Protein AF-A0A5C7LN90-F1 (afdb_monomer_lite)

pLDDT: mean 73.59, std 20.42, range [25.3, 98.12]

Secondary structure (DSSP, 8-state):
--TTSS-HHHHHHHHSS-HHHHT--S--B-SS----EEEEEESTTTT--HHHHHHHHHHHHH-TTEEEEEEES-HHHHHHHHHHHHTT---TTEEEEEE-SSHHHHHHHGGGGTTT-SSEEEEE-S--S-----TTT-TTEEEEEEE--SSTTPPPPPHHHHHHHHHHHHHTT-EEEEEE-TTEEE-EEEETTEEEEPP--SSPPTTEEEEETTS-EE-STT-TT-TTTTTS---TTSEEEEEE--HHHH-SEETTEE-BB------

Foldseek 3Di:
DPPPPDDVVLVVQQVPFQCLLQVCPPDLDEPDDDSARETEREDPPVPDDLVNLLVVLVCLVVRLSHAYEDEYLAQLVVQVSNCVNNPPPDRPRYAYEYEDQEQVSLVPHLVVRVVNDQAHAYEHPPHQAAYDNPCVVRVNHQEYEYEQHQDLPTDWDQLVNLVNVVVNCVVNVHAYAFSFGHQKAFCFDDDPVDTHFDQDPQDDDPFKWKAANGNDIDDHCPPPVRCCDPPSDDPPRRIGMMGGRHRVVRDQDRPNDGRSHDDDDDD

Radius of gyration: 20.01 Å; chains: 1; bounding box: 51×44×58 Å

Sequence (267 aa):
MFAATMPPDILHALTRWNPSLCASRRSVRSPRDSTGMVFLVEDIMRESTATAWRAVVDVADNTLNATFLLGSSDPSVSKSLFDEYSGDKKLTNVLHGATVTDQHSADELLPLLEDAGDVTFAVASPLEGLIDLHLDTHPTVKWVIVAGGPDIDSVPVHPLWVRALRNQCVLNDVSFFFEGWGAWKENVLEDDGGETLLSVPRNPEHGLTALNVDGRTALNMENPSDPFGKNGSSVQGGWTMMRHVGVIASGRVLDRRTWDEAPFWDT

Structure (mmCIF, N/CA/C/O backbone):
data_AF-A0A5C7LN90-F1
#
_entry.id   AF-A0A5C7LN90-F1
#
loop_
_atom_site.group_PDB
_atom_site.id
_atom_site.type_symbol
_atom_site.label_atom_id
_atom_site.label_alt_id
_atom_site.label_comp_id
_atom_site.label_asym_id
_atom_site.label_entity_id
_atom_site.label_seq_id
_atom_site.pdbx_PDB_ins_code
_atom_site.Cartn_x
_atom_site.Cartn_y
_atom_site.Cartn_z
_atom_site.occupancy
_atom_site.B_iso_or_equiv
_atom_site.auth_seq_id
_atom_site.auth_comp_id
_atom_site.auth_asym_id
_atom_site.auth_atom_id
_atom_site.pdbx_PDB_model_num
ATOM 1 N N . MET A 1 1 ? -10.778 25.795 8.332 1.00 25.91 1 MET A N 1
ATOM 2 C CA . MET A 1 1 ? -10.794 26.529 9.617 1.00 25.91 1 MET A CA 1
ATOM 3 C C . MET A 1 1 ? -10.203 25.719 10.783 1.00 25.91 1 MET A C 1
ATOM 5 O O . MET A 1 1 ? -10.141 26.252 11.875 1.00 25.91 1 MET A O 1
ATOM 9 N N . PHE A 1 2 ? -9.712 24.485 10.567 1.00 28.81 2 PHE A N 1
ATOM 10 C CA . PHE A 1 2 ? -9.232 23.573 11.625 1.00 28.81 2 PHE A CA 1
ATOM 11 C C . PHE A 1 2 ? -7.732 23.680 11.976 1.00 28.81 2 PHE A C 1
ATOM 13 O O . PHE A 1 2 ? -7.289 23.085 12.947 1.00 28.81 2 PHE A O 1
ATOM 20 N N . ALA A 1 3 ? -6.944 24.458 11.227 1.00 26.98 3 ALA A N 1
ATOM 21 C CA . ALA A 1 3 ? -5.490 24.552 11.416 1.00 26.98 3 ALA A CA 1
ATOM 22 C C . ALA A 1 3 ? -5.045 25.451 12.593 1.00 26.98 3 ALA A C 1
ATOM 24 O O . ALA A 1 3 ? -3.853 25.586 12.836 1.00 26.98 3 ALA A O 1
ATOM 25 N N . ALA A 1 4 ? -5.971 26.110 13.301 1.00 25.30 4 ALA A N 1
ATOM 26 C CA . ALA A 1 4 ? -5.636 27.195 14.231 1.00 25.30 4 ALA A CA 1
ATOM 27 C C . ALA A 1 4 ? -5.381 26.758 15.690 1.00 25.30 4 ALA A C 1
ATOM 29 O O . ALA A 1 4 ? -5.011 27.599 16.504 1.00 25.30 4 ALA A O 1
ATOM 30 N N . THR A 1 5 ? -5.568 25.480 16.034 1.00 31.36 5 THR A N 1
ATOM 31 C CA . THR A 1 5 ? -5.430 24.979 17.420 1.00 31.36 5 THR A CA 1
ATOM 32 C C . THR A 1 5 ? -4.531 23.752 17.566 1.00 31.36 5 THR A C 1
ATOM 34 O O . THR A 1 5 ? -4.404 23.234 18.672 1.00 31.36 5 THR A O 1
ATOM 37 N N . MET A 1 6 ? -3.889 23.282 16.493 1.00 36.00 6 MET A N 1
ATOM 38 C CA . MET A 1 6 ? -2.963 22.149 16.579 1.00 36.00 6 MET A CA 1
ATOM 39 C C . MET A 1 6 ? -1.558 22.626 16.973 1.00 36.00 6 MET A C 1
ATOM 41 O O . MET A 1 6 ? -1.078 23.611 16.402 1.00 36.00 6 MET A O 1
ATOM 45 N N . PRO A 1 7 ? -0.885 21.950 17.922 1.00 38.72 7 PRO A N 1
ATOM 46 C CA . PRO A 1 7 ? 0.505 22.234 18.261 1.00 38.72 7 PRO A CA 1
ATOM 47 C C . PRO A 1 7 ? 1.408 22.201 17.011 1.00 38.72 7 PRO A C 1
ATOM 49 O O . PRO A 1 7 ? 1.187 21.363 16.131 1.00 38.72 7 PRO A O 1
ATOM 52 N N . PRO A 1 8 ? 2.396 23.108 16.874 1.00 39.56 8 PRO A N 1
ATOM 53 C CA . PRO A 1 8 ? 3.194 23.245 15.654 1.00 39.56 8 PRO A CA 1
ATOM 54 C C . PRO A 1 8 ? 3.926 21.972 15.229 1.00 39.56 8 PRO A C 1
ATOM 56 O O . PRO A 1 8 ? 4.104 21.771 14.041 1.00 39.56 8 PRO A O 1
ATOM 59 N N . ASP A 1 9 ? 4.317 21.122 16.173 1.00 39.81 9 ASP A N 1
ATOM 60 C CA . ASP A 1 9 ? 4.930 19.802 15.996 1.00 39.81 9 ASP A CA 1
ATOM 61 C C . ASP A 1 9 ? 3.961 18.773 15.399 1.00 39.81 9 ASP A C 1
ATOM 63 O O . ASP A 1 9 ? 4.333 18.035 14.488 1.00 39.81 9 ASP A O 1
ATOM 67 N N . ILE A 1 10 ? 2.697 18.794 15.830 1.00 41.16 10 ILE A N 1
ATOM 68 C CA . ILE A 1 10 ? 1.623 17.993 15.234 1.00 41.16 10 ILE A CA 1
ATOM 69 C C . ILE A 1 10 ? 1.288 18.537 13.852 1.00 41.16 10 ILE A C 1
ATOM 71 O O . ILE A 1 10 ? 1.246 17.769 12.905 1.00 41.16 10 ILE A O 1
ATOM 75 N N . LEU A 1 11 ? 1.164 19.854 13.677 1.00 39.19 11 LEU A N 1
ATOM 76 C CA . LEU A 1 11 ? 0.986 20.444 12.349 1.00 39.19 11 LEU A CA 1
ATOM 77 C C . LEU A 1 11 ? 2.160 20.085 11.419 1.00 39.19 11 LEU A C 1
ATOM 79 O O . LEU A 1 11 ? 1.926 19.766 10.262 1.00 39.19 11 LEU A O 1
ATOM 83 N N . HIS A 1 12 ? 3.399 20.062 11.926 1.00 37.66 12 HIS A N 1
ATOM 84 C CA . HIS A 1 12 ? 4.589 19.674 11.166 1.00 37.66 12 HIS A CA 1
ATOM 85 C C . HIS A 1 12 ? 4.583 18.180 10.784 1.00 37.66 12 HIS A C 1
ATOM 87 O O . HIS A 1 12 ? 4.948 17.834 9.657 1.00 37.66 12 HIS A O 1
ATOM 93 N N . ALA A 1 13 ? 4.135 17.301 11.689 1.00 37.00 13 ALA A N 1
ATOM 94 C CA . ALA A 1 13 ? 3.941 15.870 11.436 1.00 37.00 13 ALA A CA 1
ATOM 95 C C . ALA A 1 13 ? 2.796 15.612 10.437 1.00 37.00 13 ALA A C 1
ATOM 97 O O . ALA A 1 13 ? 2.959 14.840 9.496 1.00 37.00 13 ALA A O 1
ATOM 98 N N . LEU A 1 14 ? 1.688 16.347 10.563 1.00 38.72 14 LEU A N 1
ATOM 99 C CA . LEU A 1 14 ? 0.551 16.338 9.638 1.00 38.72 14 LEU A CA 1
ATOM 100 C C . LEU A 1 14 ? 0.897 16.965 8.275 1.00 38.72 14 LEU A C 1
ATOM 102 O O . LEU A 1 14 ? 0.275 16.634 7.275 1.00 38.72 14 LEU A O 1
ATOM 106 N N . THR A 1 15 ? 1.887 17.861 8.183 1.00 36.75 15 THR A N 1
ATOM 107 C CA . THR A 1 15 ? 2.389 18.385 6.894 1.00 36.75 15 THR A CA 1
ATOM 108 C C . THR A 1 15 ? 3.410 17.474 6.214 1.00 36.75 15 THR A C 1
ATOM 110 O O . THR A 1 15 ? 3.654 17.645 5.023 1.00 36.75 15 THR A O 1
ATOM 113 N N . ARG A 1 16 ? 3.991 16.505 6.940 1.00 38.59 16 ARG A N 1
ATOM 114 C CA . ARG A 1 16 ? 4.737 15.380 6.349 1.00 38.59 16 ARG A CA 1
ATOM 115 C C . ARG A 1 16 ? 3.819 14.243 5.896 1.00 38.59 16 ARG A C 1
ATOM 117 O O . ARG A 1 16 ? 4.316 13.301 5.289 1.00 38.59 16 ARG A O 1
ATOM 124 N N . TRP A 1 17 ? 2.506 14.339 6.143 1.00 43.81 17 TRP A N 1
ATOM 125 C CA . TRP A 1 17 ? 1.529 13.477 5.489 1.00 43.81 17 TRP A CA 1
ATOM 126 C C . TRP A 1 17 ? 1.746 13.538 3.993 1.00 43.81 17 TRP A C 1
ATOM 128 O O . TRP A 1 17 ? 1.710 14.616 3.395 1.00 43.81 17 TRP A O 1
ATOM 138 N N . ASN A 1 18 ? 1.989 12.365 3.427 1.00 40.66 18 ASN A N 1
ATOM 139 C CA . ASN A 1 18 ? 2.295 12.174 2.032 1.00 40.66 18 ASN A CA 1
ATOM 140 C C . ASN A 1 18 ? 1.399 13.077 1.162 1.00 40.66 18 ASN A C 1
ATOM 142 O O . ASN A 1 18 ? 0.177 12.886 1.160 1.00 40.66 18 ASN A O 1
ATOM 146 N N . PRO A 1 19 ? 1.947 14.082 0.453 1.00 36.09 19 PRO A N 1
ATOM 147 C CA . PRO A 1 19 ? 1.156 14.984 -0.371 1.00 36.09 19 PRO A CA 1
ATOM 148 C C . PRO A 1 19 ? 0.300 14.232 -1.393 1.00 36.09 19 PRO A C 1
ATOM 150 O O . PRO A 1 19 ? -0.724 14.746 -1.811 1.00 36.09 19 PRO A O 1
ATOM 153 N N . SER A 1 20 ? 0.639 13.001 -1.767 1.00 36.41 20 SER A N 1
ATOM 154 C CA . SER A 1 20 ? -0.162 12.178 -2.673 1.00 36.41 20 SER A CA 1
ATOM 155 C C . SER A 1 20 ? -1.508 11.748 -2.070 1.00 36.41 20 SER A C 1
ATOM 157 O O . SER A 1 20 ? -2.512 11.726 -2.783 1.00 36.41 20 SER A O 1
ATOM 159 N N . LEU A 1 21 ? -1.554 11.468 -0.760 1.00 36.69 21 LEU A N 1
ATOM 160 C CA . LEU A 1 21 ? -2.766 11.092 -0.010 1.00 36.69 21 LEU A CA 1
ATOM 161 C C . LEU A 1 21 ? -3.415 12.311 0.666 1.00 36.69 21 LEU A C 1
ATOM 163 O O . LEU A 1 21 ? -4.624 12.514 0.560 1.00 36.69 21 LEU A O 1
ATOM 167 N N . CYS A 1 22 ? -2.598 13.201 1.234 1.00 35.88 22 CYS A N 1
ATOM 168 C CA . CYS A 1 22 ? -3.001 14.439 1.899 1.00 35.88 22 CYS A CA 1
ATOM 169 C C . CYS A 1 22 ? -3.469 15.533 0.913 1.00 35.88 22 CYS A C 1
ATOM 171 O O . CYS A 1 22 ? -4.407 16.284 1.189 1.00 35.88 22 CYS A O 1
ATOM 173 N N . ALA A 1 23 ? -2.865 15.604 -0.283 1.00 31.23 23 ALA A N 1
ATOM 174 C CA . ALA A 1 23 ? -3.329 16.445 -1.393 1.00 31.23 23 ALA A CA 1
ATOM 175 C C . ALA A 1 23 ? -4.276 15.709 -2.352 1.00 31.23 23 ALA A C 1
ATOM 177 O O . ALA A 1 23 ? -4.713 16.298 -3.350 1.00 31.23 23 ALA A O 1
ATOM 178 N N . SER A 1 24 ? -4.716 14.489 -2.016 1.00 33.41 24 SER A N 1
ATOM 179 C CA . SER A 1 24 ? -5.918 13.897 -2.605 1.00 33.41 24 SER A CA 1
ATOM 180 C C . SER A 1 24 ? -7.170 14.592 -2.018 1.00 33.41 24 SER A C 1
ATOM 182 O O . SER A 1 24 ? -8.071 14.039 -1.406 1.00 33.41 24 SER A O 1
ATOM 184 N N . ARG A 1 25 ? -7.316 15.883 -2.341 1.00 31.98 25 ARG A N 1
ATOM 185 C CA . ARG A 1 25 ? -8.645 16.493 -2.533 1.00 31.98 25 ARG A CA 1
ATOM 186 C C . ARG A 1 25 ? -9.359 15.917 -3.768 1.00 31.98 25 ARG A C 1
ATOM 188 O O . ARG A 1 25 ? -10.390 16.439 -4.183 1.00 31.98 25 ARG A O 1
ATOM 195 N N . ARG A 1 26 ? -8.788 14.895 -4.411 1.00 36.50 26 ARG A N 1
ATOM 196 C CA . ARG A 1 26 ? -9.246 14.298 -5.661 1.00 36.50 26 ARG A CA 1
ATOM 197 C C . ARG A 1 26 ? -9.479 12.808 -5.443 1.00 36.50 26 ARG A C 1
ATOM 199 O O . ARG A 1 26 ? -8.615 11.997 -5.729 1.00 36.50 26 ARG A O 1
ATOM 206 N N . SER A 1 27 ? -10.667 12.532 -4.908 1.00 35.69 27 SER A N 1
ATOM 207 C CA . SER A 1 27 ? -11.449 11.300 -5.052 1.00 35.69 27 SER A CA 1
ATOM 208 C C . SER A 1 27 ? -10.650 9.993 -5.121 1.00 35.69 27 SER A C 1
ATOM 210 O O . SER A 1 27 ? -10.404 9.481 -6.214 1.00 35.69 27 SER A O 1
ATOM 212 N N . VAL A 1 28 ? -10.362 9.398 -3.966 1.00 41.34 28 VAL A N 1
ATOM 213 C CA . VAL A 1 28 ? -10.344 7.933 -3.887 1.00 41.34 28 VAL A CA 1
ATOM 214 C C . VAL A 1 28 ? -11.772 7.471 -4.194 1.00 41.34 28 VAL A C 1
ATOM 216 O O . VAL A 1 28 ? -12.731 8.008 -3.629 1.00 41.34 28 VAL A O 1
ATOM 219 N N . ARG A 1 29 ? -11.950 6.584 -5.176 1.00 40.31 29 ARG A N 1
ATOM 220 C CA . ARG A 1 29 ? -13.288 6.161 -5.604 1.00 40.31 29 ARG A CA 1
ATOM 221 C C . ARG A 1 29 ? -13.729 4.986 -4.743 1.00 40.31 29 ARG A C 1
ATOM 223 O O . ARG A 1 29 ? -13.337 3.853 -4.990 1.00 40.31 29 ARG A O 1
ATOM 230 N N . SER A 1 30 ? -14.584 5.268 -3.765 1.00 42.84 30 SER A N 1
ATOM 231 C CA . SER A 1 30 ? -15.430 4.241 -3.154 1.00 42.84 30 SER A CA 1
ATOM 232 C C . SER A 1 30 ? -16.461 3.739 -4.184 1.00 42.84 30 SER A C 1
ATOM 234 O O . SER A 1 30 ? -16.902 4.525 -5.032 1.00 42.84 30 SER A O 1
ATOM 236 N N . PRO A 1 31 ? -16.915 2.472 -4.111 1.00 36.41 31 PRO A N 1
ATOM 237 C CA . PRO A 1 31 ? -18.031 1.953 -4.908 1.00 36.41 31 PRO A CA 1
ATOM 238 C C . PRO A 1 31 ? -19.334 2.771 -4.806 1.00 36.41 31 PRO A C 1
ATOM 240 O O . PRO A 1 31 ? -20.225 2.608 -5.643 1.00 36.41 31 PRO A O 1
ATOM 243 N N . ARG A 1 32 ? -19.472 3.650 -3.801 1.00 38.72 32 ARG A N 1
ATOM 244 C CA . ARG A 1 32 ? -20.560 4.632 -3.686 1.00 38.72 32 ARG A CA 1
ATOM 245 C C . ARG A 1 32 ? -20.009 5.967 -3.182 1.00 38.72 32 ARG A C 1
ATOM 247 O O . ARG A 1 32 ? -19.315 6.000 -2.175 1.00 38.72 32 ARG A O 1
ATOM 254 N N . ASP A 1 33 ? -20.330 7.043 -3.895 1.00 43.00 33 ASP A N 1
ATOM 255 C CA . ASP A 1 33 ? -19.926 8.429 -3.634 1.00 43.00 33 ASP A CA 1
ATOM 256 C C . ASP A 1 33 ? -19.899 8.821 -2.141 1.00 43.00 33 ASP A C 1
ATOM 258 O O . ASP A 1 33 ? -20.938 9.082 -1.533 1.00 43.00 33 ASP A O 1
ATOM 262 N N . SER A 1 34 ? -18.703 8.969 -1.568 1.00 38.41 34 SER A N 1
ATOM 263 C CA . SER A 1 34 ? -18.478 9.789 -0.377 1.00 38.41 34 SER A CA 1
ATOM 264 C C . SER A 1 34 ? -17.040 10.316 -0.362 1.00 38.41 34 SER A C 1
ATOM 266 O O . SER A 1 34 ? -16.057 9.584 -0.305 1.00 38.41 34 SER A O 1
ATOM 268 N N . THR A 1 35 ? -16.912 11.638 -0.453 1.00 45.25 35 THR A N 1
ATOM 269 C CA . THR A 1 35 ? -15.665 12.395 -0.287 1.00 45.25 35 THR A CA 1
ATOM 270 C C . THR A 1 35 ? -15.220 12.362 1.179 1.00 45.25 35 THR A C 1
ATOM 272 O O . THR A 1 35 ? -15.423 13.336 1.906 1.00 45.25 35 THR A O 1
ATOM 275 N N . GLY A 1 36 ? -14.666 11.236 1.626 1.00 50.56 36 GLY A N 1
ATOM 276 C CA . GLY A 1 36 ? -13.921 11.130 2.881 1.00 50.56 36 GLY A CA 1
ATOM 277 C C . GLY A 1 36 ? -12.475 11.585 2.686 1.00 50.56 36 GLY A C 1
ATOM 278 O O . GLY A 1 36 ? -11.890 11.384 1.622 1.00 50.56 36 GLY A O 1
ATOM 279 N N . MET A 1 37 ? -11.900 12.245 3.687 1.00 54.12 37 MET A N 1
ATOM 280 C CA . MET A 1 37 ? -10.475 12.588 3.687 1.00 54.12 37 MET A CA 1
ATOM 281 C C . MET A 1 37 ? -9.703 11.415 4.291 1.00 54.12 37 MET A C 1
ATOM 283 O O . MET A 1 37 ? -10.048 10.976 5.384 1.00 54.12 37 MET A O 1
ATOM 287 N N . VAL A 1 38 ? -8.703 10.893 3.580 1.00 58.66 38 VAL A N 1
ATOM 288 C CA . VAL A 1 38 ? -7.878 9.771 4.048 1.00 58.66 38 VAL A CA 1
ATOM 289 C C . VAL A 1 38 ? -6.499 10.282 4.427 1.00 58.66 38 VAL A C 1
ATOM 291 O O . VAL A 1 38 ? -5.875 11.016 3.660 1.00 58.66 38 VAL A O 1
ATOM 294 N N . PHE A 1 39 ? -6.016 9.874 5.594 1.00 60.84 39 PHE A N 1
ATOM 295 C CA . PHE A 1 39 ? -4.716 10.276 6.103 1.00 60.84 39 PHE A CA 1
ATOM 296 C C . PHE A 1 39 ? -3.844 9.078 6.412 1.00 60.84 39 PHE A C 1
ATOM 298 O O . PHE A 1 39 ? -4.167 8.311 7.309 1.00 60.84 39 PHE A O 1
ATOM 305 N N . LEU A 1 40 ? -2.727 8.948 5.703 1.00 62.09 40 LEU A N 1
ATOM 306 C CA . LEU A 1 40 ? -1.733 7.921 5.982 1.00 62.09 40 LEU A CA 1
ATOM 307 C C . LEU A 1 40 ? -0.650 8.457 6.913 1.00 62.09 40 LEU A C 1
ATOM 309 O O . LEU A 1 40 ? 0.013 9.454 6.620 1.00 62.09 40 LEU A O 1
ATOM 313 N N . VAL A 1 41 ? -0.517 7.788 8.053 1.00 64.19 41 VAL A N 1
ATOM 314 C CA . VAL A 1 41 ? 0.489 8.029 9.080 1.00 64.19 41 VAL A CA 1
ATOM 315 C C . VAL A 1 41 ? 1.457 6.856 9.031 1.00 64.19 41 VAL A C 1
ATOM 317 O O . VAL A 1 41 ? 1.173 5.804 9.592 1.00 64.19 41 VAL A O 1
ATOM 320 N N . GLU A 1 42 ? 2.574 7.030 8.333 1.00 63.69 42 GLU A N 1
ATOM 321 C CA . GLU A 1 42 ? 3.649 6.037 8.262 1.00 63.69 42 GLU A CA 1
ATOM 322 C C . GLU A 1 42 ? 4.773 6.383 9.233 1.00 63.69 42 GLU A C 1
ATOM 324 O O . GLU A 1 42 ? 5.196 7.537 9.278 1.00 63.69 42 GLU A O 1
ATOM 329 N N . ASP A 1 43 ? 5.236 5.376 9.981 1.00 57.84 43 ASP A N 1
ATOM 330 C CA . ASP A 1 43 ? 6.550 5.216 10.645 1.00 57.84 43 ASP A CA 1
ATOM 331 C C . ASP A 1 43 ? 7.119 6.367 11.512 1.00 57.84 43 ASP A C 1
ATOM 333 O O . ASP A 1 43 ? 8.154 6.225 12.156 1.00 57.84 43 ASP A O 1
ATOM 337 N N . ILE A 1 44 ? 6.404 7.483 11.659 1.00 49.16 44 ILE A N 1
ATOM 338 C CA . ILE A 1 44 ? 6.726 8.585 12.579 1.00 49.16 44 ILE A CA 1
ATOM 339 C C . ILE A 1 44 ? 6.424 8.175 14.034 1.00 49.16 44 ILE A C 1
ATOM 341 O O . ILE A 1 44 ? 6.887 8.809 14.983 1.00 49.16 44 ILE A O 1
ATOM 345 N N . MET A 1 45 ? 5.660 7.096 14.239 1.00 53.66 45 MET A N 1
ATOM 346 C CA . MET A 1 45 ? 5.079 6.790 15.544 1.00 53.66 45 MET A CA 1
ATOM 347 C C . MET A 1 45 ? 5.991 5.995 16.491 1.00 53.66 45 MET A C 1
ATOM 349 O O . MET A 1 45 ? 5.769 6.044 17.702 1.00 53.66 45 MET A O 1
ATOM 353 N N . ARG A 1 46 ? 7.059 5.350 16.001 1.00 50.41 46 ARG A N 1
ATOM 354 C CA . ARG A 1 46 ? 8.015 4.623 16.862 1.00 50.41 46 ARG A CA 1
ATOM 355 C C . ARG A 1 46 ? 8.824 5.558 17.769 1.00 50.41 46 ARG A C 1
ATOM 357 O O . ARG A 1 46 ? 9.128 5.206 18.904 1.00 50.41 46 ARG A O 1
ATOM 364 N N . GLU A 1 47 ? 9.132 6.760 17.286 1.00 52.31 47 GLU A N 1
ATOM 365 C CA . GLU A 1 47 ? 9.845 7.806 18.039 1.00 52.31 47 GLU A CA 1
ATOM 366 C C . GLU A 1 47 ? 8.895 8.861 18.631 1.00 52.31 47 GLU A C 1
ATOM 368 O O . GLU A 1 47 ? 9.324 9.870 19.197 1.00 52.31 47 GLU A O 1
ATOM 373 N N . SER A 1 48 ? 7.586 8.654 18.483 1.00 63.00 48 SER A N 1
ATOM 374 C CA . SER A 1 48 ? 6.595 9.660 18.837 1.00 63.00 48 SER A CA 1
ATOM 375 C C . SER A 1 48 ? 6.337 9.725 20.341 1.00 63.00 48 SER A C 1
ATOM 377 O O . SER A 1 48 ? 6.377 8.740 21.078 1.00 63.00 48 SER A O 1
ATOM 379 N N . THR A 1 49 ? 6.076 10.938 20.818 1.00 68.38 49 THR A N 1
ATOM 380 C CA . THR A 1 49 ? 5.795 11.185 22.231 1.00 68.38 49 THR A CA 1
ATOM 381 C C . THR A 1 49 ? 4.347 10.834 22.571 1.00 68.38 49 THR A C 1
ATOM 383 O O . THR A 1 49 ? 3.464 10.845 21.713 1.00 68.38 49 THR A O 1
ATOM 386 N N . ALA A 1 50 ? 4.061 10.643 23.860 1.00 74.62 50 ALA A N 1
ATOM 387 C CA . ALA A 1 50 ? 2.693 10.507 24.366 1.00 74.62 50 ALA A CA 1
ATOM 388 C C . ALA A 1 50 ? 1.759 11.665 23.940 1.00 74.62 50 ALA A C 1
ATOM 390 O O . ALA A 1 50 ? 0.540 11.516 23.918 1.00 74.62 50 ALA A O 1
ATOM 391 N N . THR A 1 51 ? 2.311 12.841 23.626 1.00 70.75 51 THR A N 1
ATOM 392 C CA . THR A 1 51 ? 1.556 13.990 23.106 1.00 70.75 51 THR A CA 1
ATOM 393 C C . THR A 1 51 ? 1.068 13.749 21.678 1.00 70.75 51 THR A C 1
ATOM 395 O O . THR A 1 51 ? -0.069 14.089 21.362 1.00 70.75 51 THR A O 1
ATOM 398 N N . ALA A 1 52 ? 1.896 13.134 20.829 1.00 71.44 52 ALA A N 1
ATOM 399 C CA . ALA A 1 52 ? 1.549 12.851 19.440 1.00 71.44 52 ALA A CA 1
ATOM 400 C C . ALA A 1 52 ? 0.412 11.825 19.347 1.00 71.44 52 ALA A C 1
ATOM 402 O O . ALA A 1 52 ? -0.568 12.063 18.645 1.00 71.44 52 ALA A O 1
ATOM 403 N N . TRP A 1 53 ? 0.488 10.737 20.119 1.00 77.12 53 TRP A N 1
ATOM 404 C CA . TRP A 1 53 ? -0.575 9.731 20.158 1.00 77.12 53 TRP A CA 1
ATOM 405 C C . TRP A 1 53 ? -1.911 10.290 20.645 1.00 77.12 53 TRP A C 1
ATOM 407 O O . TRP A 1 53 ? -2.936 10.063 20.004 1.00 77.12 53 TRP A O 1
ATOM 417 N N . ARG A 1 54 ? -1.909 11.087 21.724 1.00 79.12 54 ARG A N 1
ATOM 418 C CA . ARG A 1 54 ? -3.131 11.762 22.193 1.00 79.12 54 ARG A CA 1
ATOM 419 C C . ARG A 1 54 ? -3.727 12.664 21.123 1.00 79.12 54 ARG A C 1
ATOM 421 O O . ARG A 1 54 ? -4.933 12.654 20.933 1.00 79.12 54 ARG A O 1
ATOM 428 N N . ALA A 1 55 ? -2.893 13.398 20.392 1.00 75.69 55 ALA A N 1
ATOM 429 C CA . ALA A 1 55 ? -3.378 14.256 19.324 1.00 75.69 55 ALA A CA 1
ATOM 430 C C . ALA A 1 55 ? -3.968 13.473 18.146 1.00 75.69 55 ALA A C 1
ATOM 432 O O . ALA A 1 55 ? -4.995 13.885 17.620 1.00 75.69 55 ALA A O 1
ATOM 433 N N . VAL A 1 56 ? -3.364 12.349 17.744 1.00 76.75 56 VAL A N 1
ATOM 434 C CA . VAL A 1 56 ? -3.936 11.470 16.708 1.00 76.75 56 VAL A CA 1
ATOM 435 C C . VAL A 1 56 ? -5.312 10.968 17.141 1.00 76.75 56 VAL A C 1
ATOM 437 O O . VAL A 1 56 ? -6.270 11.105 16.384 1.00 76.75 56 VAL A O 1
ATOM 440 N N . VAL A 1 57 ? -5.426 10.463 18.373 1.00 83.69 57 VAL A N 1
ATOM 441 C CA . VAL A 1 57 ? -6.697 10.000 18.948 1.00 83.69 57 VAL A CA 1
ATOM 442 C C . VAL A 1 57 ? -7.723 11.133 19.003 1.00 83.69 57 VAL A C 1
ATOM 444 O O . VAL A 1 57 ? -8.846 10.955 18.541 1.00 83.69 57 VAL A O 1
ATOM 447 N N . ASP A 1 58 ? -7.351 12.307 19.515 1.00 80.50 58 ASP A N 1
ATOM 448 C CA . ASP A 1 58 ? -8.254 13.455 19.627 1.00 80.50 58 ASP A CA 1
ATOM 449 C C . ASP A 1 58 ? -8.722 13.944 18.252 1.00 80.50 58 ASP A C 1
ATOM 451 O O . ASP A 1 58 ? -9.894 14.276 18.073 1.00 80.50 58 ASP A O 1
ATOM 455 N N . VAL A 1 59 ? -7.838 13.981 17.253 1.00 77.94 59 VAL A N 1
ATOM 456 C CA . VAL A 1 59 ? -8.208 14.379 15.890 1.00 77.94 59 VAL A CA 1
ATOM 457 C C . VAL A 1 59 ? -9.125 13.338 15.249 1.00 77.94 59 VAL A C 1
ATOM 459 O O . VAL A 1 59 ? -10.118 13.729 14.633 1.00 77.94 59 VAL A O 1
ATOM 462 N N . ALA A 1 60 ? -8.841 12.045 15.418 1.00 80.56 60 ALA A N 1
ATOM 463 C CA . ALA A 1 60 ? -9.682 10.969 14.900 1.00 80.56 60 ALA A CA 1
ATOM 464 C C . ALA A 1 60 ? -11.091 10.995 15.512 1.00 80.56 60 ALA A C 1
ATOM 466 O O . ALA A 1 60 ? -12.076 10.960 14.773 1.00 80.56 60 ALA A O 1
ATOM 467 N N . ASP A 1 61 ? -11.184 11.175 16.830 1.00 84.56 61 ASP A N 1
ATOM 468 C CA . ASP A 1 61 ?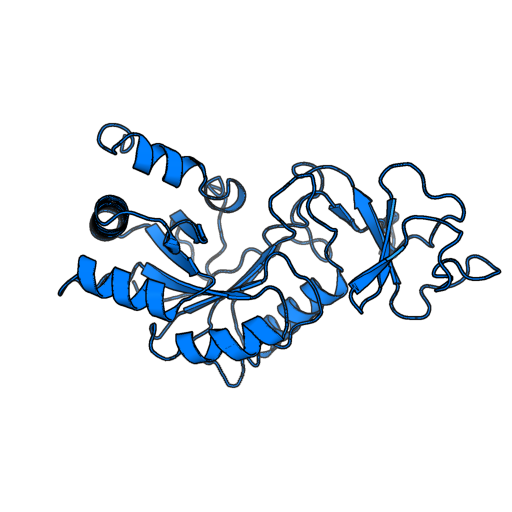 -12.436 11.279 17.593 1.00 84.56 61 ASP A CA 1
ATOM 469 C C . ASP A 1 61 ? -13.290 12.486 17.155 1.00 84.56 61 ASP A C 1
ATOM 471 O O . ASP A 1 61 ? -14.512 12.411 17.052 1.00 84.56 61 ASP A O 1
ATOM 475 N N . ASN A 1 62 ? -12.647 13.607 16.808 1.00 78.56 62 ASN A N 1
ATOM 476 C CA . ASN A 1 62 ? -13.341 14.828 16.386 1.00 78.56 62 ASN A CA 1
ATOM 477 C C . ASN A 1 62 ? -13.580 14.935 14.866 1.00 78.56 62 ASN A C 1
ATOM 479 O O . ASN A 1 62 ? -14.205 15.901 14.418 1.00 78.56 62 ASN A O 1
ATOM 483 N N . THR A 1 63 ? -13.108 13.973 14.063 1.00 75.44 63 THR A N 1
ATOM 484 C CA . THR A 1 63 ? -13.162 14.031 12.588 1.00 75.44 63 THR A CA 1
ATOM 485 C C . THR A 1 63 ? -13.750 12.750 11.993 1.00 75.44 63 THR A C 1
ATOM 487 O O . THR A 1 63 ? -13.126 12.072 11.181 1.00 75.44 63 THR A O 1
ATOM 490 N N . LEU A 1 64 ? -14.988 12.424 12.370 1.00 73.88 64 LEU A N 1
ATOM 491 C CA . LEU A 1 64 ? -15.667 11.184 11.956 1.00 73.88 64 LEU A CA 1
ATOM 492 C C . LEU A 1 64 ? -15.904 11.058 10.439 1.00 73.88 64 LEU A C 1
ATOM 494 O O . LEU A 1 64 ? -16.174 9.973 9.942 1.00 73.88 64 LEU A O 1
ATOM 498 N N . ASN A 1 65 ? -15.799 12.154 9.684 1.00 71.25 65 ASN A N 1
ATOM 499 C CA . ASN A 1 65 ? -15.887 12.156 8.220 1.00 71.25 65 ASN A CA 1
ATOM 500 C C . ASN A 1 65 ? -14.532 11.928 7.517 1.00 71.25 65 ASN A C 1
ATOM 502 O O . ASN A 1 65 ? -14.440 12.085 6.296 1.00 71.25 65 ASN A O 1
ATOM 506 N N . ALA A 1 66 ? -13.480 11.629 8.277 1.00 73.75 66 ALA A N 1
ATOM 507 C CA . ALA A 1 66 ? -12.153 11.305 7.777 1.00 73.75 66 ALA A CA 1
ATOM 508 C C . ALA A 1 66 ? -11.717 9.931 8.282 1.00 73.75 66 ALA A C 1
ATOM 510 O O . ALA A 1 66 ? -12.033 9.558 9.409 1.00 73.75 66 ALA A O 1
ATOM 511 N N . THR A 1 67 ? -10.956 9.223 7.455 1.00 79.38 67 THR A N 1
ATOM 512 C CA . THR A 1 67 ? -10.334 7.942 7.785 1.00 79.38 67 THR A CA 1
ATOM 513 C C . THR A 1 67 ? -8.850 8.143 8.034 1.00 79.38 67 THR A C 1
ATOM 515 O O . THR A 1 67 ? -8.155 8.774 7.237 1.00 79.38 67 THR A O 1
ATOM 518 N N . PHE A 1 68 ? -8.349 7.559 9.113 1.00 80.81 68 PHE A N 1
ATOM 519 C CA . PHE A 1 68 ? -6.946 7.587 9.490 1.00 80.81 68 PHE A CA 1
ATOM 520 C C . PHE A 1 68 ? -6.354 6.197 9.288 1.00 80.81 68 PHE A C 1
ATOM 522 O O . PHE A 1 68 ? -6.863 5.217 9.815 1.00 80.81 68 PHE A O 1
ATOM 529 N N . LEU A 1 69 ? -5.289 6.115 8.507 1.00 84.75 69 LEU A N 1
ATOM 530 C CA . LEU A 1 69 ? -4.529 4.909 8.230 1.00 84.75 69 LEU A CA 1
ATOM 531 C C . LEU A 1 69 ? -3.240 4.971 9.049 1.00 84.75 69 LEU A C 1
ATOM 533 O O . LEU A 1 69 ? -2.390 5.825 8.803 1.00 84.75 69 LEU A O 1
ATOM 537 N N . LEU A 1 70 ? -3.095 4.088 10.030 1.00 86.00 70 LEU A N 1
ATOM 538 C CA . LEU A 1 70 ? -1.892 3.971 10.852 1.00 86.00 70 LEU A CA 1
ATOM 539 C C . LEU A 1 70 ? -1.006 2.856 10.291 1.00 86.00 70 LEU A C 1
ATOM 541 O O . LEU A 1 70 ? -1.178 1.691 10.647 1.00 86.00 70 LEU A O 1
ATOM 545 N N . GLY A 1 71 ? -0.103 3.216 9.376 1.00 85.19 71 GLY A N 1
ATOM 546 C CA . GLY A 1 71 ? 0.848 2.299 8.748 1.00 85.19 71 GLY A CA 1
ATOM 547 C C . GLY A 1 71 ? 2.129 2.206 9.572 1.00 85.19 71 GLY A C 1
ATOM 548 O O . GLY A 1 71 ? 2.675 3.225 10.003 1.00 85.19 71 GLY A O 1
ATOM 549 N N . SER A 1 72 ? 2.614 0.995 9.832 1.00 84.00 72 SER A N 1
ATOM 550 C CA . SER A 1 72 ? 3.787 0.811 10.686 1.00 84.00 72 SER A CA 1
ATOM 551 C C . SER A 1 72 ? 4.674 -0.343 10.242 1.00 84.00 72 SER A C 1
ATOM 553 O O . SER A 1 72 ? 4.182 -1.380 9.801 1.00 84.00 72 SER A O 1
ATOM 555 N N . SER A 1 73 ? 5.983 -0.174 10.443 1.00 85.25 73 SER A N 1
ATOM 556 C CA . SER A 1 73 ? 6.960 -1.267 10.425 1.00 85.25 73 SER A CA 1
ATOM 557 C C . SER A 1 73 ? 6.829 -2.215 11.633 1.00 85.25 73 SER A C 1
ATOM 559 O O . SER A 1 73 ? 7.415 -3.290 11.629 1.00 85.25 73 SER A O 1
ATOM 561 N N . ASP A 1 74 ? 6.044 -1.839 12.653 1.00 86.81 74 ASP A N 1
ATOM 562 C CA . ASP A 1 74 ? 5.689 -2.663 13.814 1.00 86.81 74 ASP A CA 1
ATOM 563 C C . ASP A 1 74 ? 4.203 -2.434 14.184 1.00 86.81 74 ASP A C 1
ATOM 565 O O . ASP A 1 74 ? 3.868 -1.626 15.067 1.00 86.81 74 ASP A O 1
ATOM 569 N N . PRO A 1 75 ? 3.267 -3.102 13.482 1.00 89.19 75 PRO A N 1
ATOM 570 C CA . PRO A 1 75 ? 1.835 -2.909 13.686 1.00 89.19 75 PRO A CA 1
ATOM 571 C C . PRO A 1 75 ? 1.383 -3.326 15.092 1.00 89.19 75 PRO A C 1
ATOM 573 O O . PRO A 1 75 ? 0.433 -2.740 15.611 1.00 89.19 75 PRO A O 1
ATOM 576 N N . SER A 1 76 ? 2.085 -4.260 15.746 1.00 88.75 76 SER A N 1
ATOM 577 C CA . SER A 1 76 ? 1.788 -4.674 17.124 1.00 88.75 76 SER A CA 1
ATOM 578 C C . SER A 1 76 ? 2.035 -3.543 18.120 1.00 88.75 76 SER A C 1
ATOM 580 O O . SER A 1 76 ? 1.170 -3.236 18.945 1.00 88.75 76 SER A O 1
ATOM 582 N N . VAL A 1 77 ? 3.187 -2.872 18.026 1.00 86.69 77 VAL A N 1
ATOM 583 C CA . VAL A 1 77 ? 3.498 -1.719 18.883 1.00 86.69 77 VAL A CA 1
ATOM 584 C C . VAL A 1 77 ? 2.568 -0.548 18.579 1.00 86.69 77 VAL A C 1
ATOM 586 O O . VAL A 1 77 ? 2.020 0.052 19.504 1.00 86.69 77 VAL A O 1
ATOM 589 N N . SER A 1 78 ? 2.339 -0.248 17.298 1.00 85.25 78 SER A N 1
ATOM 590 C CA . SER A 1 78 ? 1.425 0.822 16.877 1.00 85.25 78 SER A CA 1
ATOM 591 C C . SER A 1 78 ? 0.006 0.611 17.419 1.00 85.25 78 SER A C 1
ATOM 593 O O . SER A 1 78 ? -0.588 1.536 17.977 1.00 85.25 78 SER A O 1
ATOM 595 N N . LYS A 1 79 ? -0.517 -0.620 17.337 1.00 88.88 79 LYS A N 1
ATOM 596 C CA . LYS A 1 79 ? -1.830 -0.989 17.880 1.00 88.88 79 LYS A CA 1
ATOM 597 C C . LYS A 1 79 ? -1.877 -0.858 19.399 1.00 88.88 79 LYS A C 1
ATOM 599 O O . LYS A 1 79 ? -2.787 -0.220 19.920 1.00 88.88 79 LYS A O 1
ATOM 604 N N . SER A 1 80 ? -0.882 -1.404 20.103 1.00 89.44 80 SER A N 1
ATOM 605 C CA . SER A 1 80 ? -0.825 -1.340 21.568 1.00 89.44 80 SER A CA 1
ATOM 606 C C . SER A 1 80 ? -0.783 0.099 22.081 1.00 89.44 80 SER A C 1
ATOM 608 O O . SER A 1 80 ? -1.437 0.409 23.075 1.00 89.44 80 SER A O 1
ATOM 610 N N . LEU A 1 81 ? -0.014 0.973 21.428 1.00 87.50 81 LEU A N 1
ATOM 611 C CA . LEU A 1 81 ? 0.052 2.385 21.796 1.00 87.50 81 LEU A CA 1
ATOM 612 C C . LEU A 1 81 ? -1.272 3.083 21.492 1.00 87.50 81 LEU A C 1
ATOM 614 O O . LEU A 1 81 ? -1.786 3.806 22.340 1.00 87.50 81 LEU A O 1
ATOM 618 N N . PHE A 1 82 ? -1.856 2.847 20.316 1.00 88.81 82 PHE A N 1
ATOM 619 C CA . PHE A 1 82 ? -3.154 3.421 19.982 1.00 88.81 82 PHE A CA 1
ATOM 620 C C . PHE A 1 82 ? -4.224 3.061 21.023 1.00 88.81 82 PHE A C 1
ATOM 622 O O . PHE A 1 82 ? -4.892 3.967 21.516 1.00 88.81 82 PHE A O 1
ATOM 629 N N . ASP A 1 83 ? -4.308 1.789 21.427 1.00 90.75 83 ASP A N 1
ATOM 630 C CA . ASP A 1 83 ? -5.256 1.314 22.443 1.00 90.75 83 ASP A CA 1
ATOM 631 C C . ASP A 1 83 ? -5.030 1.964 23.818 1.00 90.75 83 ASP A C 1
ATOM 633 O O . ASP A 1 83 ? -5.987 2.347 24.498 1.00 90.75 83 ASP A O 1
ATOM 637 N N . GLU A 1 84 ? -3.766 2.135 24.229 1.00 91.06 84 GLU A N 1
ATOM 638 C C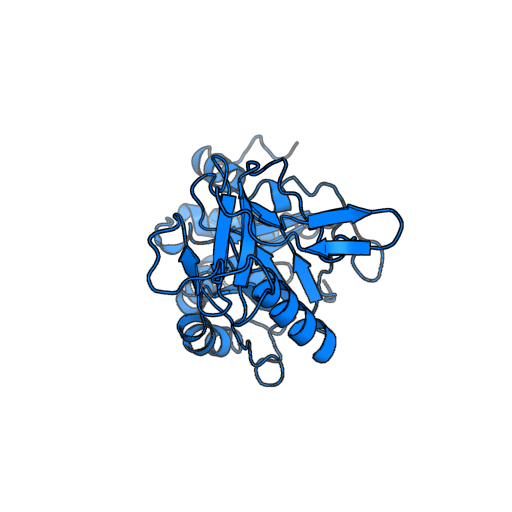A . GLU A 1 84 ? -3.411 2.813 25.483 1.00 91.06 84 GLU A CA 1
ATOM 639 C C . GLU A 1 84 ? -3.965 4.246 25.520 1.00 91.06 84 GLU A C 1
ATOM 641 O O . GLU A 1 84 ? -4.508 4.687 26.538 1.00 91.06 84 GLU A O 1
ATOM 646 N N . TYR A 1 85 ? -3.842 4.981 24.410 1.00 89.06 85 TYR A N 1
ATOM 647 C CA . TYR A 1 85 ? -4.247 6.385 24.343 1.00 89.06 85 TYR A CA 1
ATOM 648 C C . TYR A 1 85 ? -5.716 6.588 23.956 1.00 89.06 85 TYR A C 1
ATOM 650 O O . TYR A 1 85 ? -6.291 7.613 24.336 1.00 89.06 85 TYR A O 1
ATOM 658 N N . SER A 1 86 ? -6.345 5.651 23.240 1.00 90.19 86 SER A N 1
ATOM 659 C CA . SER A 1 86 ? -7.782 5.694 22.947 1.00 90.19 86 SER A CA 1
ATOM 660 C C . SER A 1 86 ? -8.627 5.342 24.170 1.00 90.19 86 SER A C 1
ATOM 662 O O . SER A 1 86 ? -9.747 5.845 24.301 1.00 90.19 86 SER A O 1
ATOM 664 N N . GLY A 1 87 ? -8.104 4.511 25.079 1.00 90.62 87 GLY A N 1
ATOM 665 C CA . GLY A 1 87 ? -8.867 3.985 26.207 1.00 90.62 87 GLY A CA 1
ATOM 666 C C . GLY A 1 87 ? -10.115 3.250 25.714 1.00 90.62 87 GLY A C 1
ATOM 667 O O . GLY A 1 87 ? -10.048 2.467 24.771 1.00 90.62 87 GLY A O 1
ATOM 668 N N . ASP A 1 88 ? -11.278 3.556 26.291 1.00 89.19 88 ASP A N 1
ATOM 669 C CA . ASP A 1 88 ? -12.553 2.916 25.927 1.00 89.19 88 ASP A CA 1
ATOM 670 C C . ASP A 1 88 ? -13.178 3.448 24.618 1.00 89.19 88 ASP A C 1
ATOM 672 O O . ASP A 1 88 ? -14.265 3.013 24.219 1.00 89.19 88 ASP A O 1
ATOM 676 N N . LYS A 1 89 ? -12.547 4.423 23.946 1.00 87.81 89 LYS A N 1
ATOM 677 C CA . LYS A 1 89 ? -13.086 5.000 22.708 1.00 87.81 89 LYS A CA 1
ATOM 678 C C . LYS A 1 89 ? -12.983 3.993 21.565 1.00 87.81 89 LYS A C 1
ATOM 680 O O . LYS A 1 89 ? -11.891 3.594 21.173 1.00 87.81 89 LYS A O 1
ATOM 685 N N . LYS A 1 90 ? -14.121 3.656 20.956 1.00 85.19 90 LYS A N 1
ATOM 686 C CA . LYS A 1 90 ? -14.163 2.858 19.726 1.00 85.19 90 LYS A CA 1
ATOM 687 C C . LYS A 1 90 ? -14.124 3.778 18.504 1.00 85.19 90 LYS A C 1
ATOM 689 O O . LYS A 1 90 ? -15.158 4.289 18.084 1.00 85.19 90 LYS A O 1
ATOM 694 N N . LEU A 1 91 ? -12.932 3.980 17.947 1.00 86.56 91 LEU A N 1
ATOM 695 C CA . LEU A 1 91 ? -12.711 4.813 16.762 1.00 86.56 91 LEU A CA 1
ATOM 696 C C . LEU A 1 91 ? -12.780 3.959 15.487 1.00 86.56 91 LEU A C 1
ATOM 698 O O . LEU A 1 91 ? -11.791 3.371 15.066 1.00 86.56 91 LEU A O 1
ATOM 702 N N . THR A 1 92 ? -13.964 3.876 14.875 1.00 85.81 92 THR A N 1
ATOM 703 C CA . THR A 1 92 ? -14.213 3.091 13.643 1.00 85.81 92 THR A CA 1
ATOM 704 C C . THR A 1 92 ? -13.620 3.724 12.385 1.00 85.81 92 THR A C 1
ATOM 706 O O . THR A 1 92 ? -13.548 3.091 11.336 1.00 85.81 92 THR A O 1
ATOM 709 N N . ASN A 1 93 ? -13.182 4.977 12.481 1.00 82.44 93 ASN A N 1
ATOM 710 C CA . ASN A 1 93 ? -12.545 5.719 11.407 1.00 82.44 93 ASN A CA 1
ATOM 711 C C . ASN A 1 93 ? -11.008 5.636 11.440 1.00 82.44 93 ASN A C 1
ATOM 713 O O . ASN A 1 93 ? -10.348 6.383 10.718 1.00 82.44 93 ASN A O 1
ATOM 717 N N . VAL A 1 94 ? -10.439 4.743 12.255 1.00 87.19 94 VAL A N 1
ATOM 718 C CA . VAL A 1 94 ? -9.003 4.451 12.308 1.00 87.19 94 VAL A CA 1
ATOM 719 C C . VAL A 1 94 ? -8.771 3.017 11.844 1.00 87.19 94 VAL A C 1
ATOM 721 O O . VAL A 1 94 ? -9.335 2.083 12.406 1.00 87.19 94 VAL A O 1
ATOM 724 N N . LEU A 1 95 ? -7.939 2.846 10.819 1.00 89.81 95 LEU A N 1
ATOM 725 C CA . LEU A 1 95 ? -7.487 1.548 10.334 1.00 89.81 95 LEU A CA 1
ATOM 726 C C . LEU A 1 95 ? -6.018 1.358 10.696 1.00 89.81 95 LEU A C 1
ATOM 728 O O . LEU A 1 95 ? -5.220 2.296 10.626 1.00 89.81 95 LEU A O 1
ATOM 732 N N . HIS A 1 96 ? -5.659 0.126 11.026 1.00 91.75 96 HIS A N 1
ATOM 733 C CA . HIS A 1 96 ? -4.282 -0.278 11.277 1.00 91.75 96 HIS A CA 1
ATOM 734 C C . HIS A 1 96 ? -3.718 -1.000 10.058 1.00 91.75 96 HIS A C 1
ATOM 736 O O . HIS A 1 96 ? -4.437 -1.730 9.371 1.00 91.75 96 HIS A O 1
ATOM 742 N N . GLY A 1 97 ? -2.433 -0.800 9.791 1.00 92.88 97 GLY A N 1
ATOM 743 C CA . GLY A 1 97 ? -1.770 -1.446 8.674 1.00 92.88 97 GLY A CA 1
ATOM 744 C C . GLY A 1 97 ? -0.284 -1.660 8.886 1.00 92.88 97 GLY A C 1
ATOM 745 O O . GLY A 1 97 ? 0.329 -1.096 9.796 1.00 92.88 97 GLY A O 1
ATOM 746 N N . ALA A 1 98 ? 0.282 -2.495 8.023 1.00 92.69 98 ALA A N 1
ATOM 747 C CA . ALA A 1 98 ? 1.693 -2.854 8.028 1.00 92.69 98 ALA A CA 1
ATOM 748 C C . ALA A 1 98 ? 2.405 -2.279 6.801 1.00 92.69 98 ALA A C 1
ATOM 750 O O . ALA A 1 98 ? 1.855 -2.304 5.699 1.00 92.69 98 ALA A O 1
ATOM 751 N N . THR A 1 99 ? 3.632 -1.800 6.984 1.00 90.69 99 THR A N 1
ATOM 752 C CA . THR A 1 99 ? 4.529 -1.436 5.882 1.00 90.69 99 THR A CA 1
ATOM 753 C C . THR A 1 99 ? 5.383 -2.645 5.516 1.00 90.69 99 THR A C 1
ATOM 755 O O . THR A 1 99 ? 6.166 -3.112 6.336 1.00 90.69 99 THR A O 1
ATOM 758 N N . VAL A 1 100 ? 5.230 -3.151 4.292 1.00 92.94 100 VAL A N 1
ATOM 759 C CA . VAL A 1 100 ? 5.898 -4.353 3.777 1.00 92.94 100 VAL A CA 1
ATOM 760 C C . VAL A 1 100 ? 6.767 -3.982 2.575 1.00 92.94 100 VAL A C 1
ATOM 762 O O . VAL A 1 100 ? 6.277 -3.522 1.548 1.00 92.94 100 VAL A O 1
ATOM 765 N N . THR A 1 101 ? 8.080 -4.126 2.691 1.00 91.06 101 THR A N 1
ATOM 766 C CA . THR A 1 101 ? 9.029 -3.720 1.637 1.00 91.06 101 THR A CA 1
ATOM 767 C C . THR A 1 101 ? 9.509 -4.907 0.805 1.00 91.06 101 THR A C 1
ATOM 769 O O . THR A 1 101 ? 9.872 -4.754 -0.362 1.00 91.06 101 THR A O 1
ATOM 772 N N . ASP A 1 102 ? 9.446 -6.108 1.376 1.00 92.88 102 ASP A N 1
ATOM 773 C CA . ASP A 1 102 ? 9.897 -7.372 0.803 1.00 92.88 102 ASP A CA 1
ATOM 774 C C . ASP A 1 102 ? 9.049 -8.557 1.315 1.00 92.88 102 ASP A C 1
ATOM 776 O O . ASP A 1 102 ? 8.109 -8.389 2.092 1.00 92.88 102 ASP A O 1
ATOM 780 N N . GLN A 1 103 ? 9.366 -9.780 0.871 1.00 96.06 103 GLN A N 1
ATOM 781 C CA . GLN A 1 103 ? 8.648 -10.976 1.332 1.00 96.06 103 GLN A CA 1
ATOM 782 C C . GLN A 1 103 ? 8.839 -11.229 2.834 1.00 96.06 103 GLN A C 1
ATOM 784 O O . GLN A 1 103 ? 7.917 -11.689 3.495 1.00 96.06 103 GLN A O 1
ATOM 789 N N . HIS A 1 104 ? 10.019 -10.924 3.385 1.00 95.88 104 HIS A N 1
ATOM 790 C CA . HIS A 1 104 ? 10.310 -11.196 4.791 1.00 95.88 104 HIS A CA 1
ATOM 791 C C . HIS A 1 104 ? 9.419 -10.366 5.721 1.00 95.88 104 HIS A C 1
ATOM 793 O O . HIS A 1 104 ? 8.799 -10.914 6.629 1.00 95.88 104 HIS A O 1
ATOM 799 N N . SER A 1 105 ? 9.310 -9.065 5.449 1.00 94.44 105 SER A N 1
ATOM 800 C CA . SER A 1 105 ? 8.416 -8.152 6.161 1.00 94.44 105 SER A CA 1
ATOM 801 C C . SER A 1 105 ? 6.939 -8.494 5.946 1.00 94.44 105 SER A C 1
ATOM 803 O O . SER A 1 105 ? 6.153 -8.369 6.879 1.00 94.44 105 SER A O 1
ATOM 805 N N . ALA A 1 106 ? 6.538 -8.980 4.767 1.00 96.38 106 ALA A N 1
ATOM 806 C CA . ALA A 1 106 ? 5.173 -9.468 4.560 1.00 96.38 106 ALA A CA 1
ATOM 807 C C . ALA A 1 106 ? 4.848 -10.680 5.454 1.00 96.38 106 ALA A C 1
ATOM 809 O O . ALA A 1 106 ? 3.849 -10.655 6.174 1.00 96.38 106 ALA A O 1
ATOM 810 N N . ASP A 1 107 ? 5.723 -11.689 5.463 1.00 97.00 107 ASP A N 1
ATOM 811 C CA . ASP A 1 107 ? 5.557 -12.910 6.261 1.00 97.00 107 ASP A CA 1
ATOM 812 C C . ASP A 1 107 ? 5.545 -12.623 7.773 1.00 97.00 107 ASP A C 1
ATOM 814 O O . ASP A 1 107 ? 4.855 -13.300 8.536 1.00 97.00 107 ASP A O 1
ATOM 818 N N . GLU A 1 108 ? 6.316 -11.628 8.219 1.00 96.31 108 GLU A N 1
ATOM 819 C CA . GLU A 1 108 ? 6.404 -11.237 9.627 1.00 96.31 108 GLU A CA 1
ATOM 820 C C . GLU A 1 108 ? 5.215 -10.376 10.077 1.00 96.31 108 GLU A C 1
ATOM 822 O O . GLU A 1 108 ? 4.675 -10.592 11.163 1.00 96.31 108 GLU A O 1
ATOM 827 N N . LEU A 1 109 ? 4.801 -9.395 9.266 1.00 95.38 109 LEU A N 1
ATOM 828 C CA . LEU A 1 109 ? 3.920 -8.317 9.725 1.00 95.38 109 LEU A CA 1
ATOM 829 C C . LEU A 1 109 ? 2.439 -8.538 9.405 1.00 95.38 109 LEU A C 1
ATOM 831 O O . LEU A 1 109 ? 1.594 -8.100 10.187 1.00 95.38 109 LEU A O 1
ATOM 835 N N . LEU A 1 110 ? 2.092 -9.203 8.297 1.00 96.06 110 LEU A N 1
ATOM 836 C CA . LEU A 1 110 ? 0.683 -9.433 7.943 1.00 96.06 110 LEU A CA 1
ATOM 837 C C . LEU A 1 110 ? -0.076 -10.295 8.967 1.00 96.06 110 LEU A C 1
ATOM 839 O O . LEU A 1 110 ? -1.210 -9.927 9.287 1.00 96.06 110 LEU A O 1
ATOM 843 N N . PRO A 1 111 ? 0.514 -11.351 9.568 1.00 96.06 111 PRO A N 1
ATOM 844 C CA . PRO A 1 111 ? -0.151 -12.096 10.638 1.00 96.06 111 PRO A CA 1
ATOM 845 C C . PRO A 1 111 ? -0.528 -11.224 11.846 1.00 96.06 111 PRO A C 1
ATOM 847 O O . PRO A 1 111 ? -1.538 -11.466 12.500 1.00 96.06 111 PRO A O 1
ATOM 850 N N . LEU A 1 112 ? 0.245 -10.170 12.134 1.00 94.31 112 LEU A N 1
ATOM 851 C CA . LEU A 1 112 ? -0.002 -9.268 13.268 1.00 94.31 112 LEU A CA 1
ATOM 852 C C . LEU A 1 112 ? -1.232 -8.369 13.059 1.00 94.31 112 LEU A C 1
ATOM 854 O O . LEU A 1 112 ? -1.722 -7.760 14.010 1.00 94.31 112 LEU A O 1
ATOM 858 N N . LEU A 1 113 ? -1.736 -8.265 11.825 1.00 93.69 113 LEU A N 1
ATOM 859 C CA . LEU A 1 113 ? -2.928 -7.482 11.503 1.00 93.69 113 LEU A CA 1
ATOM 860 C C . LEU A 1 113 ? -4.234 -8.215 11.831 1.00 93.69 113 LEU A C 1
ATOM 862 O O . LEU A 1 113 ? -5.287 -7.580 11.846 1.00 93.69 113 LEU A O 1
ATOM 866 N N . GLU A 1 114 ? -4.200 -9.521 12.102 1.00 90.81 114 GLU A N 1
ATOM 867 C CA . GLU A 1 114 ? -5.403 -10.297 12.439 1.00 90.81 114 GLU A CA 1
ATOM 868 C C . GLU A 1 114 ? -6.068 -9.799 13.730 1.00 90.81 114 GLU A C 1
ATOM 870 O O . GLU A 1 114 ? -7.292 -9.700 13.797 1.00 90.81 114 GLU A O 1
ATOM 875 N N . ASP A 1 115 ? -5.265 -9.377 14.709 1.00 87.00 115 ASP A N 1
ATOM 876 C CA . ASP A 1 115 ? -5.741 -8.824 15.983 1.00 87.00 115 ASP A CA 1
ATOM 877 C C . ASP A 1 115 ? -5.980 -7.300 15.931 1.00 87.00 115 ASP A C 1
ATOM 879 O O . ASP A 1 115 ? -6.447 -6.692 16.901 1.00 87.00 115 ASP A O 1
ATOM 883 N N . ALA A 1 116 ? -5.657 -6.646 14.809 1.00 87.25 116 ALA A N 1
ATOM 884 C CA . ALA A 1 116 ? -5.705 -5.190 14.698 1.00 87.25 116 ALA A CA 1
ATOM 885 C C . ALA A 1 116 ? -7.100 -4.648 14.325 1.00 87.25 116 ALA A C 1
ATOM 887 O O . ALA A 1 116 ? -7.406 -3.494 14.634 1.00 87.25 116 ALA A O 1
ATOM 888 N N . GLY A 1 117 ? -7.954 -5.471 13.708 1.00 85.12 117 GLY A N 1
ATOM 889 C CA . GLY A 1 117 ? -9.343 -5.144 13.377 1.00 85.12 117 GLY A CA 1
ATOM 890 C C . GLY A 1 117 ? -9.876 -5.913 12.165 1.00 85.12 117 GLY A C 1
ATOM 891 O O . GLY A 1 117 ? -9.127 -6.575 11.455 1.00 85.12 117 GLY A O 1
ATOM 892 N N . ASP A 1 118 ? -11.179 -5.786 11.896 1.00 86.19 118 ASP A N 1
ATOM 893 C CA . ASP A 1 118 ? -11.843 -6.470 10.768 1.00 86.19 118 ASP A CA 1
ATOM 894 C C . ASP A 1 118 ? -11.406 -5.934 9.391 1.00 86.19 118 ASP A C 1
ATOM 896 O O . ASP A 1 118 ? -11.555 -6.606 8.368 1.00 86.19 118 ASP A O 1
ATOM 900 N N . VAL A 1 119 ? -10.898 -4.699 9.367 1.00 90.62 119 VAL A N 1
ATOM 901 C CA . VAL A 1 119 ? -10.435 -3.992 8.173 1.00 90.62 119 VAL A CA 1
ATOM 902 C C . VAL A 1 119 ? -9.056 -3.417 8.470 1.00 90.62 119 VAL A C 1
ATOM 904 O O . VAL A 1 119 ? -8.906 -2.492 9.268 1.00 90.62 119 VAL A O 1
ATOM 907 N N . THR A 1 120 ? -8.050 -3.965 7.808 1.00 94.38 120 THR A N 1
ATOM 908 C CA . THR A 1 120 ? -6.655 -3.531 7.866 1.00 94.38 120 THR A CA 1
ATOM 909 C C . THR A 1 120 ? -6.121 -3.297 6.459 1.00 94.38 120 THR A C 1
ATOM 911 O O . THR A 1 120 ? -6.810 -3.523 5.453 1.00 94.38 120 THR A O 1
ATOM 914 N N . PHE A 1 121 ? -4.894 -2.794 6.371 1.00 94.75 121 PHE A N 1
ATOM 915 C CA . PHE A 1 121 ? -4.248 -2.526 5.095 1.00 94.75 121 PHE A CA 1
ATOM 916 C C . PHE A 1 121 ? -2.763 -2.877 5.103 1.00 94.75 121 PHE A C 1
ATOM 918 O O . PHE A 1 121 ? -2.114 -2.895 6.146 1.00 94.75 121 PHE A O 1
ATOM 925 N N . ALA A 1 122 ? -2.220 -3.114 3.914 1.00 95.44 122 ALA A N 1
ATOM 926 C CA . ALA A 1 122 ? -0.790 -3.243 3.688 1.00 95.44 122 ALA A CA 1
ATOM 927 C C . ALA A 1 122 ? -0.299 -2.070 2.836 1.00 95.44 122 ALA A C 1
ATOM 929 O O . ALA A 1 122 ? -0.910 -1.729 1.820 1.00 95.44 122 ALA A O 1
ATOM 930 N N . VAL A 1 123 ? 0.816 -1.468 3.234 1.00 92.25 123 VAL A N 1
ATOM 931 C CA . VAL A 1 123 ? 1.561 -0.509 2.423 1.00 92.25 123 VAL A CA 1
ATOM 932 C C . VAL A 1 123 ? 2.783 -1.216 1.871 1.00 92.25 123 VAL A C 1
ATOM 934 O O . VAL A 1 123 ? 3.713 -1.516 2.609 1.00 92.25 123 VAL A O 1
ATOM 937 N N . ALA A 1 124 ? 2.799 -1.453 0.567 1.00 92.50 124 ALA A N 1
ATOM 938 C CA . ALA A 1 124 ? 3.945 -2.003 -0.127 1.00 92.50 124 ALA A CA 1
ATOM 939 C C . ALA A 1 124 ? 4.828 -0.865 -0.669 1.00 92.50 124 ALA A C 1
ATOM 941 O O . ALA A 1 124 ? 4.658 -0.421 -1.812 1.00 92.50 124 ALA A O 1
ATOM 942 N N . SER A 1 125 ? 5.699 -0.320 0.189 1.00 87.00 125 SER A N 1
ATOM 943 C CA . SER A 1 125 ? 6.570 0.818 -0.137 1.00 87.00 125 SER A CA 1
ATOM 944 C C . SER A 1 125 ? 7.727 0.996 0.865 1.00 87.00 125 SER A C 1
ATOM 946 O O . SER A 1 125 ? 7.473 0.969 2.069 1.00 87.00 125 SER A O 1
ATOM 948 N N . PRO A 1 126 ? 8.965 1.265 0.399 1.00 83.38 126 PRO A N 1
ATOM 949 C CA . PRO A 1 126 ? 9.416 1.052 -0.975 1.00 83.38 126 PRO A CA 1
ATOM 950 C C . PRO A 1 126 ? 9.443 -0.450 -1.297 1.00 83.38 126 PRO A C 1
ATOM 952 O O . PRO A 1 126 ? 9.845 -1.259 -0.470 1.00 83.38 126 PRO A O 1
ATOM 955 N N . LEU A 1 127 ? 9.025 -0.831 -2.506 1.00 88.19 127 LEU A N 1
ATOM 956 C CA . LEU A 1 127 ? 9.132 -2.223 -2.952 1.00 88.19 127 LEU A CA 1
ATOM 957 C C . LEU A 1 127 ? 10.578 -2.584 -3.297 1.00 88.19 127 LEU A C 1
ATOM 959 O O . LEU A 1 127 ? 11.162 -1.992 -4.205 1.00 88.19 127 LEU A O 1
ATOM 963 N N . GLU A 1 128 ? 11.103 -3.610 -2.637 1.00 87.94 128 GLU A N 1
ATOM 964 C CA . GLU A 1 128 ? 12.450 -4.153 -2.855 1.00 87.94 128 GLU A CA 1
ATOM 965 C C . GLU A 1 128 ? 12.444 -5.470 -3.648 1.00 87.94 128 GLU A C 1
ATOM 967 O O . GLU A 1 128 ? 13.491 -5.937 -4.100 1.00 87.94 128 GLU A O 1
ATOM 972 N N . GLY A 1 129 ? 11.266 -6.054 -3.882 1.00 89.31 129 GLY A N 1
ATOM 973 C CA . GLY A 1 129 ? 11.124 -7.285 -4.648 1.00 89.31 129 GLY A CA 1
ATOM 974 C C . GLY A 1 129 ? 9.680 -7.652 -4.974 1.00 89.31 129 GLY A C 1
ATOM 975 O O . GLY A 1 129 ? 8.736 -6.919 -4.675 1.00 89.31 129 GLY A O 1
ATOM 976 N N . LEU A 1 130 ? 9.514 -8.820 -5.603 1.00 91.94 130 LEU A N 1
ATOM 977 C CA . LEU A 1 130 ? 8.212 -9.483 -5.676 1.00 91.94 130 LEU A CA 1
ATOM 978 C C . LEU A 1 130 ? 7.785 -9.914 -4.272 1.00 91.94 130 LEU A C 1
ATOM 980 O O . LEU A 1 130 ? 8.575 -10.521 -3.553 1.00 91.94 130 LEU A O 1
ATOM 984 N N . ILE A 1 131 ? 6.526 -9.642 -3.940 1.00 94.69 131 ILE A N 1
ATOM 985 C CA . ILE A 1 131 ? 5.900 -10.027 -2.677 1.00 94.69 131 ILE A CA 1
ATOM 986 C C . ILE A 1 131 ? 4.619 -10.792 -3.007 1.00 94.69 131 ILE A C 1
ATOM 988 O O . ILE A 1 131 ? 3.821 -10.338 -3.832 1.00 94.69 131 ILE A O 1
ATOM 992 N N . ASP A 1 132 ? 4.430 -11.946 -2.383 1.00 97.25 132 ASP A N 1
ATOM 993 C CA . ASP A 1 132 ? 3.140 -12.609 -2.230 1.00 97.25 132 ASP A CA 1
ATOM 994 C C . ASP A 1 132 ? 2.568 -12.218 -0.866 1.00 97.25 132 ASP A C 1
ATOM 996 O O . ASP A 1 132 ? 3.169 -12.498 0.168 1.00 97.25 132 ASP A O 1
ATOM 1000 N N . LEU A 1 133 ? 1.440 -11.509 -0.872 1.00 97.19 133 LEU A N 1
ATOM 1001 C CA . LEU A 1 133 ? 0.793 -11.034 0.349 1.00 97.19 133 LEU A CA 1
ATOM 1002 C C . LEU A 1 133 ? -0.087 -12.102 1.003 1.00 97.19 133 LEU A C 1
ATOM 1004 O O . LEU A 1 133 ? -0.664 -11.813 2.045 1.00 97.19 133 LEU A O 1
ATOM 1008 N N . HIS A 1 134 ? -0.266 -13.276 0.384 1.00 96.50 134 HIS A N 1
ATOM 1009 C CA . HIS A 1 134 ? -1.118 -14.348 0.912 1.00 96.50 134 HIS A CA 1
ATOM 1010 C C . HIS A 1 134 ? -2.503 -13.833 1.371 1.00 96.50 134 HIS A C 1
ATOM 1012 O O . HIS A 1 134 ? -2.991 -14.127 2.463 1.00 96.50 134 HIS A O 1
ATOM 1018 N N . LEU A 1 135 ? -3.137 -12.991 0.537 1.00 96.44 135 LEU A N 1
ATOM 1019 C CA . LEU A 1 135 ? -4.404 -12.309 0.863 1.00 96.44 135 LEU A CA 1
ATOM 1020 C C . LEU A 1 135 ? -5.562 -13.283 1.141 1.00 96.44 135 LEU A C 1
ATOM 1022 O O . LEU A 1 135 ? -6.529 -12.920 1.806 1.00 96.44 135 LEU A O 1
ATOM 1026 N N . ASP A 1 136 ? -5.467 -14.519 0.656 1.00 94.81 136 ASP A N 1
ATOM 1027 C CA . ASP A 1 136 ? -6.402 -15.604 0.943 1.00 94.81 136 ASP A CA 1
ATOM 1028 C C . ASP A 1 136 ? -6.305 -16.109 2.392 1.00 94.81 136 ASP A C 1
ATOM 1030 O O . ASP A 1 136 ? -7.302 -16.581 2.944 1.00 94.81 136 ASP A O 1
ATOM 1034 N N . THR A 1 137 ? -5.137 -15.974 3.026 1.00 95.06 137 THR A N 1
ATOM 1035 C CA . THR A 1 137 ? -4.916 -16.325 4.435 1.00 95.06 137 THR A CA 1
ATOM 1036 C C . THR A 1 137 ? -4.932 -15.126 5.377 1.00 95.06 137 THR A C 1
ATOM 1038 O O . THR A 1 137 ? -5.033 -15.330 6.581 1.00 95.06 137 THR A O 1
ATOM 1041 N N . HIS A 1 138 ? -4.912 -13.895 4.859 1.00 95.56 138 HIS A N 1
ATOM 1042 C CA . HIS A 1 138 ? -5.004 -12.662 5.651 1.00 95.56 138 HIS A CA 1
ATOM 1043 C C . HIS A 1 138 ? -6.300 -11.891 5.356 1.00 95.56 138 HIS A C 1
ATOM 1045 O O . HIS A 1 138 ? -6.278 -10.817 4.748 1.00 95.56 138 HIS A O 1
ATOM 1051 N N . PRO A 1 139 ? -7.465 -12.403 5.799 1.00 93.75 139 PRO A N 1
ATOM 1052 C CA . PRO A 1 139 ? -8.766 -11.871 5.409 1.00 93.75 139 PRO A CA 1
ATOM 1053 C C . PRO A 1 139 ? -9.049 -10.471 5.958 1.00 93.75 139 PRO A C 1
ATOM 1055 O O . PRO A 1 139 ? -9.965 -9.825 5.449 1.00 93.75 139 PRO A O 1
ATOM 1058 N N . THR A 1 140 ? -8.321 -9.995 6.973 1.00 94.31 140 THR A N 1
ATOM 1059 C CA . THR A 1 140 ? -8.479 -8.631 7.501 1.00 94.31 140 THR A CA 1
ATOM 1060 C C . THR A 1 140 ? -7.873 -7.583 6.568 1.00 94.31 140 THR A C 1
ATOM 1062 O O . THR A 1 140 ? -8.347 -6.449 6.554 1.00 94.31 140 THR A O 1
ATOM 1065 N N . VAL A 1 141 ? -6.901 -7.951 5.723 1.00 96.19 141 VAL A N 1
ATOM 1066 C CA . VAL A 1 141 ? -6.268 -7.032 4.769 1.00 96.19 141 VAL A CA 1
ATOM 1067 C C . VAL A 1 141 ? -7.247 -6.733 3.637 1.00 96.19 141 VAL A C 1
ATOM 1069 O O . VAL A 1 141 ? -7.451 -7.534 2.726 1.00 96.19 141 VAL A O 1
ATOM 1072 N N . LYS A 1 142 ? -7.885 -5.561 3.696 1.00 95.75 142 LYS A N 1
ATOM 1073 C CA . LYS A 1 142 ? -8.893 -5.118 2.715 1.00 95.75 142 LYS A CA 1
ATOM 1074 C C . LYS A 1 142 ? -8.393 -4.040 1.767 1.00 95.75 142 LYS A C 1
ATOM 1076 O O . LYS A 1 142 ? -9.069 -3.740 0.780 1.00 95.75 142 LYS A O 1
ATOM 1081 N N . TRP A 1 143 ? -7.213 -3.488 2.033 1.00 95.00 143 TRP A N 1
ATOM 1082 C CA . TRP A 1 143 ? -6.578 -2.491 1.184 1.00 95.00 143 TRP A CA 1
ATOM 1083 C C . TRP A 1 143 ? -5.094 -2.787 1.003 1.00 95.00 143 TRP A C 1
ATOM 1085 O O . TRP A 1 143 ? -4.383 -3.010 1.980 1.00 95.00 143 TRP A O 1
ATOM 1095 N N . VAL A 1 144 ? -4.614 -2.714 -0.232 1.00 95.88 144 VAL A N 1
ATOM 1096 C CA . VAL A 1 144 ? -3.185 -2.681 -0.536 1.00 95.88 144 VAL A CA 1
ATOM 1097 C C . VAL A 1 144 ? -2.856 -1.358 -1.212 1.00 95.88 144 VAL A C 1
ATOM 1099 O O . VAL A 1 144 ? -3.429 -1.005 -2.246 1.00 95.88 144 VAL A O 1
ATOM 1102 N N . ILE A 1 145 ? -1.922 -0.634 -0.610 1.00 92.25 145 ILE A N 1
ATOM 1103 C CA . ILE A 1 145 ? -1.386 0.638 -1.083 1.00 92.25 145 ILE A CA 1
ATOM 1104 C C . ILE A 1 145 ? 0.017 0.359 -1.605 1.00 92.25 145 ILE A C 1
ATOM 1106 O O . ILE A 1 145 ? 0.840 -0.182 -0.879 1.00 92.25 145 ILE A O 1
ATOM 1110 N N . VAL A 1 146 ? 0.308 0.714 -2.853 1.00 92.38 146 VAL A N 1
ATOM 1111 C CA . VAL A 1 146 ? 1.630 0.501 -3.457 1.00 92.38 146 VAL A CA 1
ATOM 1112 C C . VAL A 1 146 ? 2.211 1.823 -3.912 1.00 92.38 146 VAL A C 1
ATOM 1114 O O . VAL A 1 146 ? 1.543 2.583 -4.617 1.00 92.38 146 VAL A O 1
ATOM 1117 N N . ALA A 1 147 ? 3.469 2.071 -3.569 1.00 86.56 147 ALA A N 1
ATOM 1118 C CA . ALA A 1 147 ? 4.183 3.262 -3.995 1.00 86.56 147 ALA A CA 1
ATOM 1119 C C . ALA A 1 147 ? 5.641 2.938 -4.345 1.00 86.56 147 ALA A C 1
ATOM 1121 O O . ALA A 1 147 ? 6.276 2.061 -3.760 1.00 86.56 147 ALA A O 1
ATOM 1122 N N . GLY A 1 148 ? 6.181 3.669 -5.319 1.00 76.88 148 GLY A N 1
ATOM 1123 C CA . GLY A 1 148 ? 7.619 3.895 -5.386 1.00 76.88 148 GLY A CA 1
ATOM 1124 C C . GLY A 1 148 ? 8.052 4.773 -4.218 1.00 76.88 148 GLY A C 1
ATOM 1125 O O . GLY A 1 148 ? 7.257 5.580 -3.738 1.00 76.88 148 GLY A O 1
ATOM 1126 N N . GLY A 1 149 ? 9.300 4.608 -3.768 1.00 72.06 149 GLY A N 1
ATOM 1127 C CA . GLY A 1 149 ? 9.804 5.330 -2.601 1.00 72.06 149 GLY A CA 1
ATOM 1128 C C . GLY A 1 149 ? 9.548 6.848 -2.681 1.00 72.06 149 GLY A C 1
ATOM 1129 O O . GLY A 1 149 ? 9.528 7.420 -3.782 1.00 72.06 149 GLY A O 1
ATOM 1130 N N . PRO A 1 150 ? 9.346 7.506 -1.527 1.00 65.12 150 PRO A N 1
ATOM 1131 C CA . PRO A 1 150 ? 8.825 8.873 -1.455 1.00 65.12 150 PRO A CA 1
ATOM 1132 C C . PRO A 1 150 ? 9.823 9.938 -1.936 1.00 65.12 150 PRO A C 1
ATOM 1134 O O . PRO A 1 150 ? 9.431 11.053 -2.286 1.00 65.12 150 PRO A O 1
ATOM 1137 N N . ASP A 1 151 ? 11.111 9.601 -1.974 1.00 62.72 151 ASP A N 1
ATOM 1138 C CA . ASP A 1 151 ? 12.195 10.550 -2.204 1.00 62.72 151 ASP A CA 1
ATOM 1139 C C . ASP A 1 151 ? 12.684 10.577 -3.657 1.00 62.72 151 ASP A C 1
ATOM 1141 O O . ASP A 1 151 ? 12.581 9.599 -4.401 1.00 62.72 151 ASP A O 1
ATOM 1145 N N . ILE A 1 152 ? 13.289 11.702 -4.059 1.00 58.03 152 ILE A N 1
ATOM 1146 C CA . ILE A 1 152 ? 13.922 11.858 -5.381 1.00 58.03 152 ILE A CA 1
ATOM 1147 C C . ILE A 1 152 ? 15.062 10.856 -5.618 1.00 58.03 152 ILE A C 1
ATOM 1149 O O . ILE A 1 152 ? 15.313 10.480 -6.764 1.00 58.03 152 ILE A O 1
ATOM 1153 N N . ASP A 1 153 ? 15.699 10.412 -4.536 1.00 63.66 153 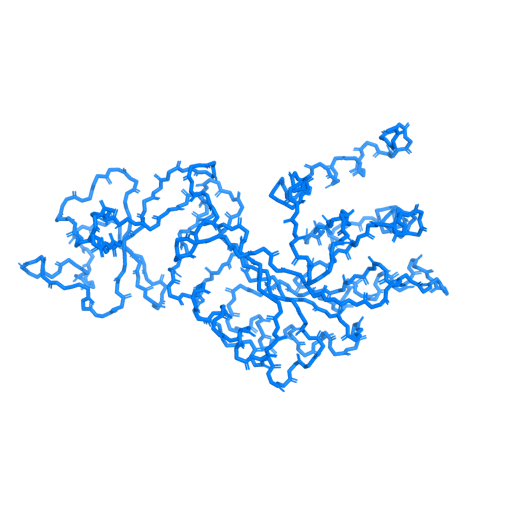ASP A N 1
ATOM 1154 C CA . ASP A 1 153 ? 16.786 9.432 -4.529 1.00 63.66 153 ASP A CA 1
ATOM 1155 C C . ASP A 1 153 ? 16.277 7.990 -4.379 1.00 63.66 153 ASP A C 1
ATOM 1157 O O . ASP A 1 153 ? 17.075 7.057 -4.288 1.00 63.66 153 ASP A O 1
ATOM 1161 N N . SER A 1 154 ? 14.953 7.789 -4.362 1.00 71.69 154 SER A N 1
ATOM 1162 C CA . SER A 1 154 ? 14.366 6.455 -4.259 1.00 71.69 154 SER A CA 1
ATOM 1163 C C . SER A 1 154 ? 14.796 5.596 -5.433 1.00 71.69 154 SER A C 1
ATOM 1165 O O . SER A 1 154 ? 14.887 6.063 -6.567 1.00 71.69 154 SER A O 1
ATOM 1167 N N . VAL A 1 155 ? 15.040 4.320 -5.167 1.00 76.06 155 VAL A N 1
ATOM 1168 C CA . VAL A 1 155 ? 15.395 3.328 -6.182 1.00 76.06 155 VAL A CA 1
ATOM 1169 C C . VAL A 1 155 ? 14.149 3.050 -7.042 1.00 76.06 155 VAL A C 1
ATOM 1171 O O . VAL A 1 155 ? 13.028 3.087 -6.525 1.00 76.06 155 VAL A O 1
ATOM 1174 N N . PRO A 1 156 ? 14.282 2.829 -8.360 1.00 83.81 156 PRO A N 1
ATOM 1175 C CA . PRO A 1 156 ? 13.139 2.472 -9.197 1.00 83.81 156 PRO A CA 1
ATOM 1176 C C . PRO A 1 156 ? 12.475 1.175 -8.716 1.00 83.81 156 PRO A C 1
ATOM 1178 O O . PRO A 1 156 ? 13.154 0.231 -8.321 1.00 83.81 156 PRO A O 1
ATOM 1181 N N . VAL A 1 157 ? 11.149 1.107 -8.836 1.00 88.25 157 VAL A N 1
ATOM 1182 C CA . VAL A 1 157 ? 10.364 -0.108 -8.577 1.00 88.25 157 VAL A CA 1
ATOM 1183 C C . VAL A 1 157 ? 10.116 -0.846 -9.885 1.00 88.25 157 VAL A C 1
ATOM 1185 O O . VAL A 1 157 ? 9.739 -0.234 -10.889 1.00 88.25 157 VAL A O 1
ATOM 1188 N N . HIS A 1 158 ? 10.291 -2.169 -9.889 1.00 88.75 158 HIS A N 1
ATOM 1189 C CA . HIS A 1 158 ? 10.015 -2.957 -11.083 1.00 88.75 158 HIS A CA 1
ATOM 1190 C C . HIS A 1 158 ? 8.492 -3.001 -11.362 1.00 88.75 158 HIS A C 1
ATOM 1192 O O . HIS A 1 158 ? 7.720 -3.453 -10.515 1.00 88.75 158 HIS A O 1
ATOM 1198 N N . PRO A 1 159 ? 8.018 -2.638 -12.567 1.00 90.00 159 PRO A N 1
ATOM 1199 C CA . PRO A 1 159 ? 6.591 -2.603 -12.905 1.00 90.00 159 PRO A CA 1
ATOM 1200 C C . PRO A 1 159 ? 5.855 -3.932 -12.734 1.00 90.00 159 PRO A C 1
ATOM 1202 O O . PRO A 1 159 ? 4.686 -3.953 -12.355 1.00 90.00 159 PRO A O 1
ATOM 1205 N N . LEU A 1 160 ? 6.527 -5.062 -12.993 1.00 89.38 160 LEU A N 1
ATOM 1206 C CA . LEU A 1 160 ? 5.941 -6.383 -12.726 1.00 89.38 160 LEU A CA 1
ATOM 1207 C C . LEU A 1 160 ? 5.604 -6.601 -11.246 1.00 89.38 160 LEU A C 1
ATOM 1209 O O . LEU A 1 160 ? 4.643 -7.312 -10.984 1.00 89.38 160 LEU A O 1
ATOM 1213 N N . TRP A 1 161 ? 6.329 -5.996 -10.299 1.00 93.69 161 TRP A N 1
ATOM 1214 C CA . TRP A 1 161 ? 6.028 -6.136 -8.871 1.00 93.69 161 TRP A CA 1
ATOM 1215 C C . TRP A 1 161 ? 4.709 -5.444 -8.528 1.00 93.69 161 TRP A C 1
ATOM 1217 O O . TRP A 1 161 ? 3.809 -6.061 -7.964 1.00 93.69 161 TRP A O 1
ATOM 1227 N N . VAL A 1 162 ? 4.537 -4.208 -9.005 1.00 94.88 162 VAL A N 1
ATOM 1228 C CA . VAL A 1 162 ? 3.286 -3.447 -8.859 1.00 94.88 162 VAL A CA 1
ATOM 1229 C C . VAL A 1 162 ? 2.113 -4.182 -9.522 1.00 94.88 162 VAL A C 1
ATOM 1231 O O . VAL A 1 162 ? 1.047 -4.333 -8.926 1.00 94.88 162 VAL A O 1
ATOM 1234 N N . ARG A 1 163 ? 2.306 -4.695 -10.749 1.00 94.88 163 ARG A N 1
ATOM 1235 C CA . ARG A 1 163 ? 1.281 -5.476 -11.466 1.00 94.88 163 ARG A CA 1
ATOM 1236 C C . ARG A 1 163 ? 0.939 -6.785 -10.748 1.00 94.88 163 ARG A C 1
ATOM 1238 O O . ARG A 1 163 ? -0.225 -7.176 -10.765 1.00 94.88 163 ARG A O 1
ATOM 1245 N N . ALA A 1 164 ? 1.916 -7.458 -10.138 1.00 95.94 164 ALA A N 1
ATOM 1246 C CA . ALA A 1 164 ? 1.695 -8.694 -9.392 1.00 95.94 164 ALA A CA 1
ATOM 1247 C C . ALA A 1 164 ? 0.823 -8.449 -8.155 1.00 95.94 164 ALA A C 1
ATOM 1249 O O . ALA A 1 164 ? -0.190 -9.128 -8.000 1.00 95.94 164 ALA A O 1
ATOM 1250 N N . LEU A 1 165 ? 1.139 -7.429 -7.352 1.00 97.69 165 LEU A N 1
ATOM 1251 C CA . LEU A 1 165 ? 0.339 -7.047 -6.181 1.00 97.69 165 LEU A CA 1
ATOM 1252 C C . LEU A 1 165 ? -1.087 -6.661 -6.558 1.00 97.69 165 LEU A C 1
ATOM 1254 O O . LEU A 1 165 ? -2.053 -7.145 -5.975 1.00 97.69 165 LEU A O 1
ATOM 1258 N N . ARG A 1 166 ? -1.237 -5.854 -7.606 1.00 97.19 166 ARG A N 1
ATOM 1259 C CA . ARG A 1 166 ? -2.547 -5.516 -8.159 1.00 97.19 166 ARG A CA 1
ATOM 1260 C C . ARG A 1 166 ? -3.344 -6.752 -8.569 1.00 97.19 166 ARG A C 1
ATOM 1262 O O . ARG A 1 166 ? -4.537 -6.830 -8.300 1.00 97.19 166 ARG A O 1
ATOM 1269 N N . ASN A 1 167 ? -2.708 -7.709 -9.246 1.00 97.75 167 ASN A N 1
ATOM 1270 C CA . ASN A 1 167 ? -3.380 -8.938 -9.653 1.00 97.75 167 ASN A CA 1
ATOM 1271 C C . ASN A 1 167 ? -3.794 -9.772 -8.431 1.00 97.75 167 ASN A C 1
ATOM 1273 O O . ASN A 1 167 ? -4.902 -10.296 -8.435 1.00 97.75 167 ASN A O 1
ATOM 1277 N N . GLN A 1 168 ? -2.960 -9.856 -7.388 1.00 98.12 168 GLN A N 1
ATOM 1278 C CA . GLN A 1 168 ? -3.337 -10.495 -6.120 1.00 98.12 168 GLN A CA 1
ATOM 1279 C C . GLN A 1 168 ? -4.573 -9.824 -5.507 1.00 98.12 168 GLN A C 1
ATOM 1281 O O . GLN A 1 168 ? -5.494 -10.522 -5.093 1.00 98.12 168 GLN A O 1
ATOM 1286 N N . CYS A 1 169 ? -4.632 -8.490 -5.521 1.00 97.69 169 CYS A N 1
ATOM 1287 C CA . CYS A 1 169 ? -5.774 -7.734 -5.007 1.00 97.69 169 CYS A CA 1
ATOM 1288 C C . CYS A 1 169 ? -7.058 -8.031 -5.788 1.00 97.69 169 CYS A C 1
ATOM 1290 O O . CYS A 1 169 ? -8.068 -8.410 -5.204 1.00 97.69 169 CYS A O 1
ATOM 1292 N N . VAL A 1 170 ? -6.994 -7.958 -7.123 1.00 96.38 170 VAL A N 1
ATOM 1293 C CA . VAL A 1 170 ? -8.132 -8.262 -8.008 1.00 96.38 170 VAL A CA 1
ATOM 1294 C C . VAL A 1 170 ? -8.624 -9.700 -7.827 1.00 96.38 170 VAL A C 1
ATOM 1296 O O . VAL A 1 170 ? -9.827 -9.939 -7.840 1.00 96.38 170 VAL A O 1
ATOM 1299 N N . LEU A 1 171 ? -7.712 -10.663 -7.666 1.00 97.50 171 LEU A N 1
ATOM 1300 C CA . LEU A 1 171 ? -8.068 -12.072 -7.473 1.00 97.50 171 LEU A CA 1
ATOM 1301 C C . LEU A 1 171 ? -8.762 -12.336 -6.130 1.00 97.50 171 LEU A C 1
ATOM 1303 O O . LEU A 1 171 ? -9.554 -13.272 -6.052 1.00 97.50 171 LEU A O 1
ATOM 1307 N N . ASN A 1 172 ? -8.482 -11.525 -5.107 1.00 96.94 172 ASN A N 1
ATOM 1308 C CA . ASN A 1 172 ? -8.993 -11.698 -3.745 1.00 96.94 172 ASN A CA 1
ATOM 1309 C C . ASN A 1 172 ? -10.066 -10.668 -3.347 1.00 96.94 172 ASN A C 1
ATOM 1311 O O . ASN A 1 172 ? -10.445 -10.619 -2.181 1.00 96.94 172 ASN A O 1
ATOM 1315 N N . ASP A 1 173 ? -10.559 -9.858 -4.293 1.00 94.94 173 ASP A N 1
ATOM 1316 C CA . ASP A 1 173 ? -11.532 -8.780 -4.034 1.00 94.94 173 ASP A CA 1
ATOM 1317 C C . ASP A 1 173 ? -11.057 -7.788 -2.948 1.00 94.94 173 ASP A C 1
ATOM 1319 O O . ASP A 1 173 ? -11.812 -7.317 -2.097 1.00 94.94 173 ASP A O 1
ATOM 1323 N N . VAL A 1 174 ? -9.756 -7.493 -2.963 1.00 95.56 174 VAL A N 1
ATOM 1324 C CA . VAL A 1 174 ? -9.093 -6.527 -2.079 1.00 95.56 174 VAL A CA 1
ATOM 1325 C C . VAL A 1 174 ? -8.883 -5.231 -2.854 1.00 95.56 174 VAL A C 1
ATOM 1327 O O . VAL A 1 174 ? -8.493 -5.256 -4.020 1.00 95.56 174 VAL A O 1
ATOM 1330 N N . SER A 1 175 ? -9.131 -4.084 -2.218 1.00 94.81 175 SER A N 1
ATOM 1331 C CA . SER A 1 175 ? -8.955 -2.786 -2.877 1.00 94.81 175 SER A CA 1
ATOM 1332 C C . SER A 1 175 ? -7.484 -2.520 -3.170 1.00 94.81 175 SER A C 1
ATOM 1334 O O . SER A 1 175 ? -6.632 -2.724 -2.304 1.00 94.81 175 SER A O 1
ATOM 1336 N N . PHE A 1 176 ? -7.188 -2.012 -4.364 1.00 94.50 176 PHE A N 1
ATOM 1337 C CA . PHE A 1 176 ? -5.831 -1.666 -4.776 1.00 94.50 176 PHE A CA 1
ATOM 1338 C C . PHE A 1 176 ? -5.676 -0.168 -5.059 1.00 94.50 176 PHE A C 1
ATOM 1340 O O . PHE A 1 176 ? -6.340 0.404 -5.931 1.00 94.50 176 PHE A O 1
ATOM 1347 N N . PHE A 1 177 ? -4.735 0.466 -4.362 1.00 92.38 177 PHE A N 1
ATOM 1348 C CA . PHE A 1 177 ? -4.365 1.858 -4.578 1.00 92.38 177 PHE A CA 1
ATOM 1349 C C . PHE A 1 177 ? -2.904 1.962 -5.006 1.00 92.38 177 PHE A C 1
ATOM 1351 O O . PHE A 1 177 ? -2.002 1.529 -4.293 1.00 92.38 177 PHE A O 1
ATOM 1358 N N . PHE A 1 178 ? -2.661 2.575 -6.163 1.00 91.44 178 PHE A N 1
ATOM 1359 C CA . PHE A 1 178 ? -1.310 2.850 -6.637 1.00 91.44 178 PHE A CA 1
ATOM 1360 C C . PHE A 1 178 ? -0.987 4.328 -6.464 1.00 91.44 178 PHE A C 1
ATOM 1362 O O . PHE A 1 178 ? -1.496 5.192 -7.185 1.00 91.44 178 PHE A O 1
ATOM 1369 N N . GLU A 1 179 ? -0.136 4.635 -5.495 1.00 85.88 179 GLU A N 1
ATOM 1370 C CA . GLU A 1 179 ? 0.233 6.005 -5.173 1.00 85.88 179 GLU A CA 1
ATOM 1371 C C . GLU A 1 179 ? 1.158 6.619 -6.227 1.00 85.88 179 GLU A C 1
ATOM 1373 O O . GLU A 1 179 ? 1.121 7.824 -6.440 1.00 85.88 179 GLU A O 1
ATOM 1378 N N . GLY A 1 180 ? 1.923 5.803 -6.947 1.00 88.38 180 GLY A N 1
ATOM 1379 C CA . GLY A 1 180 ? 2.759 6.250 -8.054 1.00 88.38 180 GLY A CA 1
ATOM 1380 C C . GLY A 1 180 ? 4.141 5.626 -8.042 1.00 88.38 180 GLY A C 1
ATOM 1381 O O . GLY A 1 180 ? 4.461 4.769 -7.226 1.00 88.38 180 GLY A O 1
ATOM 1382 N N . TRP A 1 181 ? 4.968 6.055 -8.986 1.00 88.50 181 TRP A N 1
ATOM 1383 C CA . TRP A 1 181 ? 6.261 5.430 -9.275 1.00 88.50 181 TRP A CA 1
ATOM 1384 C C . TRP A 1 181 ? 7.453 6.037 -8.505 1.00 88.50 181 TRP A C 1
ATOM 1386 O O . TRP A 1 181 ? 8.609 5.767 -8.839 1.00 88.50 181 TRP A O 1
ATOM 1396 N N . GLY A 1 182 ? 7.207 6.892 -7.507 1.00 86.81 182 GLY A N 1
ATOM 1397 C CA . GLY A 1 182 ? 8.262 7.683 -6.864 1.00 86.81 182 GLY A CA 1
ATOM 1398 C C . GLY A 1 182 ? 8.866 8.670 -7.863 1.00 86.81 182 GLY A C 1
ATOM 1399 O O . GLY A 1 182 ? 8.132 9.399 -8.522 1.00 86.81 182 GLY A O 1
ATOM 1400 N N . ALA A 1 183 ? 10.189 8.686 -8.038 1.00 86.62 183 ALA A N 1
ATOM 1401 C CA . ALA A 1 183 ? 10.874 9.563 -9.000 1.00 86.62 183 ALA A CA 1
ATOM 1402 C C . ALA A 1 183 ? 11.074 8.970 -10.413 1.00 86.62 183 ALA A C 1
ATOM 1404 O O . ALA A 1 183 ? 11.690 9.610 -11.274 1.00 86.62 183 ALA A O 1
ATOM 1405 N N . TRP A 1 184 ? 10.570 7.759 -10.663 1.00 87.25 184 TRP A N 1
ATOM 1406 C CA . TRP A 1 184 ? 10.856 6.982 -11.875 1.00 87.25 184 TRP A CA 1
ATOM 1407 C C . TRP A 1 184 ? 9.615 6.766 -12.735 1.00 87.25 184 TRP A C 1
ATOM 1409 O O . TRP A 1 184 ? 8.502 6.941 -12.273 1.00 87.25 184 TRP A O 1
ATOM 1419 N N . LYS A 1 185 ? 9.777 6.379 -13.998 1.00 86.75 185 LYS A N 1
ATOM 1420 C CA . LYS A 1 185 ? 8.668 5.983 -14.876 1.00 86.75 185 LYS A CA 1
ATOM 1421 C C . LYS A 1 185 ? 9.105 4.873 -15.825 1.00 86.75 185 LYS A C 1
ATOM 1423 O O . LYS A 1 185 ? 10.275 4.833 -16.214 1.00 86.75 185 LYS A O 1
ATOM 1428 N N . GLU A 1 186 ? 8.171 4.005 -16.219 1.00 84.06 186 GLU A N 1
ATOM 1429 C CA . GLU A 1 186 ? 8.396 3.030 -17.292 1.00 84.06 186 GLU A CA 1
ATOM 1430 C C . GLU A 1 186 ? 8.862 3.743 -18.569 1.00 84.06 186 GLU A C 1
ATOM 1432 O O . GLU A 1 186 ? 8.237 4.696 -19.043 1.00 84.06 186 GLU A O 1
ATOM 1437 N N . ASN A 1 187 ? 9.983 3.290 -19.129 1.00 79.06 187 ASN A N 1
ATOM 1438 C CA . ASN A 1 187 ? 10.506 3.817 -20.382 1.00 79.06 187 ASN A CA 1
ATOM 1439 C C . ASN A 1 187 ? 9.831 3.101 -21.565 1.00 79.06 187 ASN A C 1
ATOM 1441 O O . ASN A 1 187 ? 10.375 2.152 -22.131 1.00 79.06 187 ASN A O 1
ATOM 1445 N N . VAL A 1 188 ? 8.627 3.547 -21.916 1.00 71.69 188 VAL A N 1
ATOM 1446 C CA . VAL A 1 188 ? 7.815 3.032 -23.032 1.00 71.69 188 VAL A CA 1
ATOM 1447 C C . VAL A 1 188 ? 7.821 4.009 -24.217 1.00 71.69 188 VAL A C 1
ATOM 1449 O O . VAL A 1 188 ? 7.906 5.221 -24.023 1.00 71.69 188 VAL A O 1
ATOM 1452 N N . LEU A 1 189 ? 7.728 3.497 -25.449 1.00 63.47 189 LEU A N 1
ATOM 1453 C CA . LEU A 1 189 ? 7.202 4.272 -26.576 1.00 63.47 189 LEU A CA 1
ATOM 1454 C C . LEU A 1 189 ? 5.686 4.180 -26.532 1.00 63.47 189 LEU A C 1
ATOM 1456 O O . LEU A 1 189 ? 5.128 3.084 -26.556 1.00 63.47 189 LEU A O 1
ATOM 1460 N N . GLU A 1 190 ? 5.036 5.331 -26.505 1.00 57.47 190 GLU A N 1
ATOM 1461 C CA . GLU A 1 190 ? 3.615 5.433 -26.803 1.00 57.47 190 GLU A CA 1
ATOM 1462 C C . GLU A 1 190 ? 3.475 5.562 -28.328 1.00 57.47 190 GLU A C 1
ATOM 1464 O O . GLU A 1 190 ? 3.982 6.517 -28.919 1.00 57.47 190 GLU A O 1
ATOM 1469 N N . ASP A 1 191 ? 2.836 4.583 -28.971 1.00 54.56 191 ASP A N 1
ATOM 1470 C CA . ASP A 1 191 ? 2.414 4.664 -30.371 1.00 54.56 191 ASP A CA 1
ATOM 1471 C C . ASP A 1 191 ? 0.894 4.461 -30.496 1.00 54.56 191 ASP A C 1
ATOM 1473 O O . ASP A 1 191 ? 0.210 4.080 -29.540 1.00 54.56 191 ASP A O 1
ATOM 1477 N N . ASP A 1 192 ? 0.350 4.725 -31.687 1.00 49.44 192 ASP A N 1
ATOM 1478 C CA . ASP A 1 192 ? -1.089 4.627 -31.974 1.00 49.44 192 ASP A CA 1
ATOM 1479 C C . ASP A 1 192 ? -1.663 3.202 -31.762 1.00 49.44 192 ASP A C 1
ATOM 1481 O O . ASP A 1 192 ? -2.882 3.015 -31.782 1.00 49.44 192 ASP A O 1
ATOM 1485 N N . GLY A 1 193 ? -0.810 2.188 -31.556 1.00 53.81 193 GLY A N 1
ATOM 1486 C CA . GLY A 1 193 ? -1.176 0.789 -31.340 1.00 53.81 193 GLY A CA 1
ATOM 1487 C C . GLY A 1 193 ? -0.959 0.263 -29.915 1.00 53.81 193 GLY A C 1
ATOM 1488 O O . GLY A 1 193 ? -1.448 -0.825 -29.607 1.00 53.81 193 GLY A O 1
ATOM 1489 N N . GLY A 1 194 ? -0.262 0.980 -29.026 1.00 55.03 194 GLY A N 1
ATOM 1490 C CA . GLY A 1 194 ? 0.231 0.358 -27.795 1.00 55.03 194 GLY A CA 1
ATOM 1491 C C . GLY A 1 194 ? 1.220 1.196 -26.983 1.00 55.03 194 GLY A C 1
ATOM 1492 O O . GLY A 1 194 ? 1.751 2.200 -27.439 1.00 55.03 194 GLY A O 1
ATOM 1493 N N . GLU A 1 195 ? 1.444 0.790 -25.731 1.00 50.50 195 GLU A N 1
ATOM 1494 C CA . GLU A 1 195 ? 2.690 1.111 -25.031 1.00 50.50 195 GLU A CA 1
ATOM 1495 C C . GLU A 1 195 ? 3.658 -0.024 -25.355 1.00 50.50 195 GLU A C 1
ATOM 1497 O O . GLU A 1 195 ? 3.433 -1.172 -24.967 1.00 50.50 195 GLU A O 1
ATOM 1502 N N . THR A 1 196 ? 4.713 0.281 -26.102 1.00 52.25 196 THR A N 1
ATOM 1503 C CA . THR A 1 196 ? 5.779 -0.676 -26.388 1.00 52.25 196 THR A CA 1
ATOM 1504 C C . THR A 1 196 ? 6.941 -0.376 -25.455 1.00 52.25 196 THR A C 1
ATOM 1506 O O . THR A 1 196 ? 7.558 0.686 -25.550 1.00 52.25 196 THR A O 1
ATOM 1509 N N . LEU A 1 197 ? 7.262 -1.305 -24.549 1.00 57.50 197 LEU A N 1
ATOM 1510 C CA . LEU A 1 197 ? 8.469 -1.207 -23.723 1.00 57.50 197 LEU A CA 1
ATOM 1511 C C . LEU A 1 197 ? 9.688 -1.041 -24.633 1.00 57.50 197 LEU A C 1
ATOM 1513 O O . LEU A 1 197 ? 9.949 -1.876 -25.505 1.00 57.50 197 LEU A O 1
ATOM 1517 N N . LEU A 1 198 ? 10.419 0.059 -24.448 1.00 55.78 198 LEU A N 1
ATOM 1518 C CA . LEU A 1 198 ? 11.589 0.327 -25.265 1.00 55.78 198 LEU A CA 1
ATOM 1519 C C . LEU A 1 198 ? 12.675 -0.696 -24.981 1.00 55.78 198 LEU A C 1
ATOM 1521 O O . LEU A 1 198 ? 13.039 -0.945 -23.832 1.00 55.78 198 LEU A O 1
ATOM 1525 N N . SER A 1 199 ? 13.233 -1.237 -26.064 1.00 51.00 199 SER A N 1
ATOM 1526 C CA . SER A 1 199 ? 14.469 -2.009 -25.995 1.00 51.00 199 SER A CA 1
ATOM 1527 C C . SER A 1 199 ? 15.570 -1.149 -25.378 1.00 51.00 199 SER A C 1
ATOM 1529 O O . SER A 1 199 ? 15.668 0.049 -25.646 1.00 51.00 199 SER A O 1
ATOM 1531 N N . VAL A 1 200 ? 16.392 -1.781 -24.548 1.00 51.56 200 VAL A N 1
ATOM 1532 C CA . VAL A 1 200 ? 17.488 -1.155 -23.812 1.00 51.56 200 VAL A CA 1
ATOM 1533 C C . VAL A 1 200 ? 18.485 -0.525 -24.807 1.00 51.56 200 VAL A C 1
ATOM 1535 O O . VAL A 1 200 ? 19.132 -1.262 -25.556 1.00 51.56 200 VAL A O 1
ATOM 1538 N N . PRO A 1 201 ? 18.633 0.816 -24.867 1.00 49.81 201 PRO A N 1
ATOM 1539 C CA . PRO A 1 201 ? 19.630 1.429 -25.733 1.00 49.81 201 PRO A CA 1
ATOM 1540 C C . PRO A 1 201 ? 21.032 1.066 -25.236 1.00 49.81 201 PRO A C 1
ATOM 1542 O O . PRO A 1 201 ? 21.297 1.086 -24.036 1.00 49.81 201 PRO A O 1
ATOM 1545 N N . ARG A 1 202 ? 21.955 0.766 -26.159 1.00 49.31 202 ARG A N 1
ATOM 1546 C CA . ARG A 1 202 ? 23.332 0.359 -25.816 1.00 49.31 202 ARG A CA 1
ATOM 1547 C C . ARG A 1 202 ? 24.088 1.434 -25.025 1.00 49.31 202 ARG A C 1
ATOM 1549 O O . ARG A 1 202 ? 24.989 1.101 -24.278 1.00 49.31 202 ARG A O 1
ATOM 1556 N N . ASN A 1 203 ? 23.724 2.706 -25.182 1.00 54.81 203 ASN A N 1
ATOM 1557 C CA . ASN A 1 203 ? 24.295 3.824 -24.438 1.00 54.81 203 ASN A CA 1
ATOM 1558 C C . ASN A 1 203 ? 23.167 4.555 -23.688 1.00 54.81 203 ASN A C 1
ATOM 1560 O O . ASN A 1 203 ? 22.529 5.423 -24.288 1.00 54.81 203 ASN A O 1
ATOM 1564 N N . PRO A 1 204 ? 22.839 4.158 -22.446 1.00 56.69 204 PRO A N 1
ATOM 1565 C CA . PRO A 1 204 ? 21.798 4.832 -21.686 1.00 56.69 204 PRO A CA 1
ATOM 1566 C C . PRO A 1 204 ? 22.215 6.282 -21.402 1.00 56.69 204 PRO A C 1
ATOM 1568 O O . PRO A 1 204 ? 23.300 6.544 -20.887 1.00 56.69 204 PRO A O 1
ATOM 1571 N N . GLU A 1 205 ? 21.351 7.230 -21.761 1.00 61.88 205 GLU A N 1
ATOM 1572 C CA . GLU A 1 205 ? 21.477 8.631 -21.358 1.00 61.88 205 GLU A CA 1
ATOM 1573 C C . GLU A 1 205 ? 21.385 8.774 -19.826 1.00 61.88 205 GLU A C 1
ATOM 1575 O O . GLU A 1 205 ? 20.892 7.883 -19.126 1.00 61.88 205 GLU A O 1
ATOM 1580 N N . HIS A 1 206 ? 21.836 9.914 -19.291 1.00 63.28 206 HIS A N 1
ATOM 1581 C CA . HIS A 1 206 ? 21.688 10.229 -17.869 1.00 63.28 206 HIS A CA 1
ATOM 1582 C C . HIS A 1 206 ? 20.222 10.080 -17.423 1.00 63.28 206 HIS A C 1
ATOM 1584 O O . HIS A 1 206 ? 19.324 10.659 -18.030 1.00 63.28 206 HIS A O 1
ATOM 1590 N N . GLY A 1 207 ? 19.992 9.319 -16.348 1.00 72.62 207 GLY A N 1
ATOM 1591 C CA . GLY A 1 207 ? 18.653 9.090 -15.797 1.00 72.62 207 GLY A CA 1
ATOM 1592 C C . GLY A 1 207 ? 17.940 7.841 -16.321 1.00 72.62 207 GLY A C 1
ATOM 1593 O O . GLY A 1 207 ? 16.761 7.679 -16.040 1.00 72.62 207 GLY A O 1
ATOM 1594 N N . LEU A 1 208 ? 18.605 6.943 -17.051 1.00 78.50 208 LEU A N 1
ATOM 1595 C CA . LEU A 1 208 ? 18.076 5.614 -17.381 1.00 78.50 208 LEU A CA 1
ATOM 1596 C C . LEU A 1 208 ? 18.720 4.529 -16.511 1.00 78.50 208 LEU A C 1
ATOM 1598 O O . LEU A 1 208 ? 19.912 4.586 -16.217 1.00 78.50 208 LEU A O 1
ATOM 1602 N N . THR A 1 209 ? 17.942 3.520 -16.126 1.00 79.19 209 THR A N 1
ATOM 1603 C CA . THR A 1 209 ? 18.435 2.351 -15.384 1.00 79.19 209 THR A CA 1
ATOM 1604 C C . THR A 1 209 ? 17.647 1.100 -15.753 1.00 79.19 209 THR A C 1
ATOM 1606 O O . THR A 1 209 ? 16.417 1.133 -15.859 1.00 79.19 209 THR A O 1
ATOM 1609 N N . ALA A 1 210 ? 18.356 -0.009 -15.973 1.00 78.19 210 ALA A N 1
ATOM 1610 C CA . ALA A 1 210 ? 17.710 -1.293 -16.204 1.00 78.19 210 ALA A CA 1
ATOM 1611 C C . ALA A 1 210 ? 17.481 -2.005 -14.868 1.00 78.19 210 ALA A C 1
ATOM 1613 O O . ALA A 1 210 ? 18.387 -2.063 -14.036 1.00 78.19 210 ALA A O 1
ATOM 1614 N N . LEU A 1 211 ? 16.289 -2.565 -14.677 1.00 81.06 211 LEU A N 1
ATOM 1615 C CA . LEU A 1 211 ? 15.934 -3.360 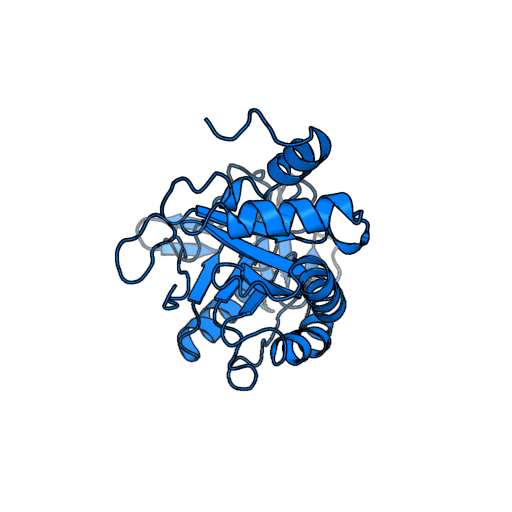-13.502 1.00 81.06 211 LEU A CA 1
ATOM 1616 C C . LEU A 1 211 ? 15.589 -4.766 -13.939 1.00 81.06 211 LEU A C 1
ATOM 1618 O O . LEU A 1 211 ? 14.861 -4.940 -14.912 1.00 81.06 211 LEU A O 1
ATOM 1622 N N . ASN A 1 212 ? 16.051 -5.750 -13.191 1.00 83.62 212 ASN A N 1
ATOM 1623 C CA . ASN A 1 212 ? 15.588 -7.115 -13.294 1.00 83.62 212 ASN A CA 1
ATOM 1624 C C . ASN A 1 212 ? 14.454 -7.371 -12.297 1.00 83.62 212 ASN A C 1
ATOM 1626 O O . ASN A 1 212 ? 14.392 -6.757 -11.232 1.00 83.62 212 ASN A O 1
ATOM 1630 N N . VAL A 1 213 ? 13.586 -8.322 -12.625 1.00 82.94 213 VAL A N 1
ATOM 1631 C CA . VAL A 1 213 ? 12.522 -8.814 -11.746 1.00 82.94 213 VAL A CA 1
ATOM 1632 C C . VAL A 1 213 ? 13.033 -9.349 -10.402 1.00 82.94 213 VAL A C 1
ATOM 1634 O O . VAL A 1 213 ? 12.265 -9.370 -9.446 1.00 82.94 213 VAL A O 1
ATOM 1637 N N . ASP A 1 214 ? 14.302 -9.750 -10.305 1.00 81.19 214 ASP A N 1
ATOM 1638 C CA . ASP A 1 214 ? 14.939 -10.202 -9.061 1.00 81.19 214 ASP A CA 1
ATOM 1639 C C . ASP A 1 214 ? 15.589 -9.083 -8.225 1.00 81.19 214 ASP A C 1
ATOM 1641 O O . ASP A 1 214 ? 16.293 -9.362 -7.257 1.00 81.19 214 ASP A O 1
ATOM 1645 N N . GLY A 1 215 ? 15.378 -7.822 -8.608 1.00 77.81 215 GLY A N 1
ATOM 1646 C CA . GLY A 1 215 ? 15.857 -6.645 -7.883 1.00 77.81 215 GLY A CA 1
ATOM 1647 C C . GLY A 1 215 ? 17.243 -6.166 -8.303 1.00 77.81 215 GLY A C 1
ATOM 1648 O O . GLY A 1 215 ? 17.676 -5.090 -7.888 1.00 77.81 215 GLY A O 1
ATOM 1649 N N . ARG A 1 216 ? 17.946 -6.892 -9.185 1.00 78.25 216 ARG A N 1
ATOM 1650 C CA . ARG A 1 216 ? 19.219 -6.408 -9.734 1.00 78.25 216 ARG A CA 1
ATOM 1651 C C . ARG A 1 216 ? 19.013 -5.167 -10.596 1.00 78.25 216 ARG A C 1
ATOM 1653 O O . ARG A 1 216 ? 18.139 -5.127 -11.458 1.00 78.25 216 ARG A O 1
ATOM 1660 N N . THR A 1 217 ? 19.890 -4.181 -10.429 1.00 73.75 217 THR A N 1
ATOM 1661 C CA . THR A 1 217 ? 19.946 -2.991 -11.285 1.00 73.75 217 THR A CA 1
ATOM 1662 C C . THR A 1 217 ? 21.199 -3.001 -12.157 1.00 73.75 217 THR A C 1
ATOM 1664 O O . THR A 1 217 ? 22.240 -3.556 -11.796 1.00 73.75 217 THR A O 1
ATOM 1667 N N . ALA A 1 218 ? 21.110 -2.402 -13.342 1.00 68.06 218 ALA A N 1
ATOM 1668 C CA . ALA A 1 218 ? 22.251 -2.186 -14.218 1.00 68.06 218 ALA A CA 1
ATOM 1669 C C . ALA A 1 218 ? 22.322 -0.723 -14.646 1.00 68.06 218 ALA A C 1
ATOM 1671 O O . ALA A 1 218 ? 21.456 -0.225 -15.365 1.00 68.06 218 ALA A O 1
ATOM 1672 N N . LEU A 1 219 ? 23.396 -0.064 -14.206 1.00 59.50 219 LEU A N 1
ATOM 1673 C CA . LEU A 1 219 ? 23.654 1.356 -14.447 1.00 59.50 219 LEU A CA 1
ATOM 1674 C C . LEU A 1 219 ? 24.639 1.606 -15.604 1.00 59.50 219 LEU A C 1
ATOM 1676 O O . LEU A 1 219 ? 24.773 2.742 -16.047 1.00 59.50 219 LEU A O 1
ATOM 1680 N N . ASN A 1 220 ? 25.349 0.581 -16.098 1.00 52.28 220 ASN A N 1
ATOM 1681 C CA . ASN A 1 220 ? 26.316 0.719 -17.193 1.00 52.28 220 ASN A CA 1
ATOM 1682 C C . ASN A 1 220 ? 26.497 -0.573 -18.024 1.00 52.28 220 ASN A C 1
ATOM 1684 O O . ASN A 1 220 ? 26.077 -1.661 -17.625 1.00 52.28 220 ASN A O 1
ATOM 1688 N N . MET A 1 221 ? 27.140 -0.434 -19.192 1.00 48.47 221 MET A N 1
ATOM 1689 C CA . MET A 1 221 ? 27.412 -1.515 -20.160 1.00 48.47 221 MET A CA 1
ATOM 1690 C C . MET A 1 221 ? 28.373 -2.602 -19.656 1.00 48.47 221 MET A C 1
ATOM 1692 O O . MET A 1 221 ? 28.430 -3.676 -20.245 1.00 48.47 221 MET A O 1
ATOM 1696 N N . GLU A 1 222 ? 29.143 -2.335 -18.601 1.00 53.50 222 GLU A N 1
ATOM 1697 C CA . GLU A 1 222 ? 30.115 -3.287 -18.046 1.00 53.50 222 GLU A CA 1
ATOM 1698 C C . GLU A 1 222 ? 29.468 -4.286 -17.073 1.00 53.50 222 GLU A C 1
ATOM 1700 O O . GLU A 1 222 ? 30.165 -5.110 -16.480 1.00 53.50 222 GLU A O 1
ATOM 1705 N N . ASN A 1 223 ? 28.137 -4.244 -16.908 1.00 58.09 223 ASN A N 1
ATOM 1706 C CA . ASN A 1 223 ? 27.433 -5.164 -16.025 1.00 58.09 223 ASN A CA 1
ATOM 1707 C C . ASN A 1 223 ? 27.605 -6.624 -16.507 1.00 58.09 223 ASN A C 1
ATOM 1709 O O . ASN A 1 223 ? 27.139 -6.962 -17.599 1.00 58.09 223 ASN A O 1
ATOM 1713 N N . PRO A 1 224 ? 28.193 -7.520 -15.687 1.00 51.94 224 PRO A N 1
ATOM 1714 C CA . PRO A 1 224 ? 28.421 -8.923 -16.044 1.00 51.94 224 PRO A CA 1
ATOM 1715 C C . PRO A 1 224 ? 27.132 -9.719 -16.297 1.00 51.94 224 PRO A C 1
ATOM 1717 O O . PRO A 1 224 ? 27.193 -10.806 -16.866 1.00 51.94 224 PRO A O 1
ATOM 1720 N N . SER A 1 225 ? 25.972 -9.185 -15.901 1.00 58.25 225 SER A N 1
ATOM 1721 C CA . SER A 1 225 ? 24.656 -9.773 -16.174 1.00 58.25 225 SER A CA 1
ATOM 1722 C C . SER A 1 225 ? 24.158 -9.522 -17.609 1.00 58.25 225 SER A C 1
ATOM 1724 O O . SER A 1 225 ? 23.131 -10.086 -17.970 1.00 58.25 225 SER A O 1
ATOM 1726 N N . ASP A 1 226 ? 24.854 -8.684 -18.398 1.00 59.78 226 ASP A N 1
ATOM 1727 C CA . ASP A 1 226 ? 24.547 -8.289 -19.790 1.00 59.78 226 ASP A CA 1
ATOM 1728 C C . ASP A 1 226 ? 23.037 -8.156 -20.094 1.00 59.78 226 ASP A C 1
ATOM 1730 O O . ASP A 1 226 ? 22.507 -8.853 -20.963 1.00 59.78 226 ASP A O 1
ATOM 1734 N N . PRO A 1 227 ? 22.314 -7.245 -19.411 1.00 56.50 227 PRO A N 1
ATOM 1735 C CA . PRO A 1 227 ? 20.889 -7.012 -19.677 1.00 56.50 227 PRO A CA 1
ATOM 1736 C C . PRO A 1 227 ? 20.621 -6.416 -21.071 1.00 56.50 227 PRO A C 1
ATOM 1738 O O . PRO A 1 227 ? 19.469 -6.237 -21.462 1.00 56.50 227 PRO A O 1
ATOM 1741 N N . PHE A 1 228 ? 21.683 -6.075 -21.808 1.00 57.88 228 PHE A N 1
ATOM 1742 C CA . PHE A 1 228 ? 21.668 -5.423 -23.115 1.00 57.88 228 PHE A CA 1
ATOM 1743 C C . PHE A 1 228 ? 21.709 -6.439 -24.269 1.00 57.88 228 PHE A C 1
ATOM 1745 O O . PHE A 1 228 ? 21.257 -6.138 -25.379 1.00 57.88 228 PHE A O 1
ATOM 1752 N N . GLY A 1 229 ? 22.243 -7.639 -24.010 1.00 52.00 229 GLY A N 1
ATOM 1753 C CA . GLY A 1 229 ? 22.479 -8.691 -24.989 1.00 52.00 229 GLY A CA 1
ATOM 1754 C C . GLY A 1 229 ? 23.484 -8.288 -26.078 1.00 52.00 229 GLY A C 1
ATOM 1755 O O . GLY A 1 229 ? 23.628 -7.129 -26.472 1.00 52.00 229 GLY A O 1
ATOM 1756 N N . LYS A 1 230 ? 24.154 -9.270 -26.690 1.00 49.44 230 LYS A N 1
ATOM 1757 C CA . LYS A 1 230 ? 25.148 -8.989 -27.749 1.00 49.44 230 LYS A CA 1
ATOM 1758 C C . LYS A 1 230 ? 24.577 -8.299 -29.004 1.00 49.44 230 LYS A C 1
ATOM 1760 O O . LYS A 1 230 ? 25.358 -7.690 -29.734 1.00 49.44 230 LYS A O 1
ATOM 1765 N N . ASN A 1 231 ? 23.252 -8.311 -29.209 1.00 44.34 231 ASN A N 1
ATOM 1766 C CA . ASN A 1 231 ? 22.573 -7.793 -30.408 1.00 44.34 231 ASN A CA 1
ATOM 1767 C C . ASN A 1 231 ? 21.353 -6.881 -30.128 1.00 44.34 231 ASN A C 1
ATOM 1769 O O . ASN A 1 231 ? 20.509 -6.731 -31.010 1.00 44.34 231 ASN A O 1
ATOM 1773 N N . GLY A 1 232 ? 21.207 -6.297 -28.928 1.00 46.69 232 GLY A N 1
ATOM 1774 C CA . GLY A 1 232 ? 20.119 -5.338 -28.632 1.00 46.69 232 GLY A CA 1
ATOM 1775 C C . GLY A 1 232 ? 18.701 -5.896 -28.826 1.00 46.69 232 GLY A C 1
ATOM 1776 O O . GLY A 1 232 ? 17.762 -5.149 -29.080 1.00 46.69 232 GLY A O 1
ATOM 1777 N N . SER A 1 233 ? 18.563 -7.222 -28.774 1.00 42.25 233 SER A N 1
ATOM 1778 C CA . SER A 1 233 ? 17.332 -7.949 -29.063 1.00 42.25 233 SER A CA 1
ATOM 1779 C C . SER A 1 233 ? 16.885 -8.680 -27.801 1.00 42.25 233 SER A C 1
ATOM 1781 O O . SER A 1 233 ? 17.588 -9.563 -27.318 1.00 42.25 233 SER A O 1
ATOM 1783 N N . SER A 1 234 ? 15.685 -8.333 -27.337 1.00 44.97 234 SER A N 1
ATOM 1784 C CA . SER A 1 234 ? 14.908 -8.915 -26.234 1.00 44.97 234 SER A CA 1
ATOM 1785 C C . SER A 1 234 ? 15.367 -8.619 -24.799 1.00 44.97 234 SER A C 1
ATOM 1787 O O . SER A 1 234 ? 16.428 -9.035 -24.353 1.00 44.97 234 SER A O 1
ATOM 1789 N N . VAL A 1 235 ? 14.465 -7.943 -24.080 1.00 49.62 235 VAL A N 1
ATOM 1790 C CA . VAL A 1 235 ? 13.754 -8.285 -22.820 1.00 49.62 235 VAL A CA 1
ATOM 1791 C C . VAL A 1 235 ? 13.846 -9.768 -22.352 1.00 49.62 235 VAL A C 1
ATOM 1793 O O . VAL A 1 235 ? 12.909 -10.320 -21.784 1.00 49.62 235 VAL A O 1
ATOM 1796 N N . GLN A 1 236 ? 14.942 -10.485 -22.604 1.00 51.00 236 GLN A N 1
ATOM 1797 C CA . GLN A 1 236 ? 15.164 -11.834 -22.085 1.00 51.00 236 GLN A CA 1
ATOM 1798 C C . GLN A 1 236 ? 15.620 -11.748 -20.626 1.00 51.00 236 GLN A C 1
ATOM 1800 O O . GLN A 1 236 ? 16.519 -10.985 -20.292 1.00 51.00 236 GLN A O 1
ATOM 1805 N N . GLY A 1 237 ? 15.000 -12.546 -19.752 1.00 60.12 237 GLY A N 1
ATOM 1806 C CA . GLY A 1 237 ? 15.418 -12.681 -18.353 1.00 60.12 237 GLY A CA 1
ATOM 1807 C C . GLY A 1 237 ? 14.743 -11.736 -17.358 1.00 60.12 237 GLY A C 1
ATOM 1808 O O . GLY A 1 237 ? 15.245 -11.609 -16.250 1.00 60.12 237 GLY A O 1
ATOM 1809 N N . GLY A 1 238 ? 13.625 -11.094 -17.718 1.00 71.69 238 GLY A N 1
ATOM 1810 C CA . GLY A 1 238 ? 12.844 -10.283 -16.773 1.00 71.69 238 GLY A CA 1
ATOM 1811 C C . GLY A 1 238 ? 13.406 -8.883 -16.529 1.00 71.69 238 GLY A C 1
ATOM 1812 O O . GLY A 1 238 ? 13.197 -8.333 -15.457 1.00 71.69 238 GLY A O 1
ATOM 1813 N N . TRP A 1 239 ? 14.131 -8.321 -17.499 1.00 76.06 239 TRP A N 1
ATOM 1814 C CA . TRP A 1 239 ? 14.636 -6.949 -17.437 1.00 76.06 239 TRP A CA 1
ATOM 1815 C C . TRP A 1 239 ? 13.625 -5.932 -17.981 1.00 76.06 239 TRP A C 1
ATOM 1817 O O . TRP A 1 239 ? 12.946 -6.190 -18.971 1.00 76.06 239 TRP A O 1
ATOM 1827 N N . THR A 1 240 ? 13.586 -4.747 -17.382 1.00 78.88 240 THR A N 1
ATOM 1828 C CA . THR A 1 240 ? 12.835 -3.569 -17.833 1.00 78.88 240 THR A CA 1
ATOM 1829 C C . THR A 1 240 ? 13.705 -2.314 -17.745 1.00 78.88 240 THR A C 1
ATOM 1831 O O . THR A 1 240 ? 14.773 -2.337 -17.132 1.00 78.88 240 THR A O 1
ATOM 1834 N N . MET A 1 241 ? 13.258 -1.211 -18.345 1.00 79.75 241 MET A N 1
ATOM 1835 C CA . MET A 1 241 ? 13.943 0.079 -18.305 1.00 79.75 241 MET A CA 1
ATOM 1836 C C . MET A 1 241 ? 13.081 1.119 -17.599 1.00 79.75 241 MET A C 1
ATOM 1838 O O . MET A 1 241 ? 11.929 1.347 -17.974 1.00 79.75 241 MET A O 1
ATOM 1842 N N . MET A 1 242 ? 13.679 1.796 -16.627 1.00 84.94 242 MET A N 1
ATOM 1843 C CA . MET A 1 242 ? 13.062 2.896 -15.899 1.00 84.94 242 MET A CA 1
ATOM 1844 C C . MET A 1 242 ? 13.827 4.185 -16.186 1.00 84.94 242 MET A C 1
ATOM 1846 O O . MET A 1 242 ? 15.054 4.187 -16.305 1.00 84.94 242 MET A O 1
ATOM 1850 N N . ARG A 1 243 ? 13.095 5.293 -16.305 1.00 84.81 243 ARG A N 1
ATOM 1851 C CA . ARG A 1 243 ? 13.655 6.635 -16.475 1.00 84.81 243 ARG A CA 1
ATOM 1852 C C . ARG A 1 243 ? 13.381 7.480 -15.240 1.00 84.81 243 ARG A C 1
ATOM 1854 O O . ARG A 1 243 ? 12.238 7.554 -14.799 1.00 84.81 243 ARG A O 1
ATOM 1861 N N . HIS A 1 244 ? 14.406 8.137 -14.717 1.00 86.00 244 HIS A N 1
ATOM 1862 C CA . HIS A 1 244 ? 14.288 9.150 -13.680 1.00 86.00 244 HIS A CA 1
ATOM 1863 C C . HIS A 1 244 ? 13.695 10.409 -14.302 1.00 86.00 244 HIS A C 1
ATOM 1865 O O . HIS A 1 244 ? 14.249 10.978 -15.244 1.00 86.00 244 HIS A O 1
ATOM 1871 N N . VAL A 1 245 ? 12.525 10.800 -13.817 1.00 85.56 245 VAL A N 1
ATOM 1872 C CA . VAL A 1 245 ? 11.777 11.966 -14.310 1.00 85.56 245 VAL A CA 1
ATOM 1873 C C . VAL A 1 245 ? 11.421 12.931 -13.175 1.00 85.56 245 VAL A C 1
ATOM 1875 O O . VAL A 1 245 ? 10.873 14.004 -13.421 1.00 85.56 245 VAL A O 1
ATOM 1878 N N . GLY A 1 246 ? 11.763 12.573 -11.933 1.00 84.56 246 GLY A N 1
ATOM 1879 C CA . GLY A 1 246 ? 11.357 13.281 -10.725 1.00 84.56 246 GLY A CA 1
ATOM 1880 C C . GLY A 1 246 ? 9.924 12.947 -10.299 1.00 84.56 246 GLY A C 1
ATOM 1881 O O . GLY A 1 246 ? 9.106 12.468 -11.083 1.00 84.56 246 GLY A O 1
ATOM 1882 N N . VAL A 1 247 ? 9.616 13.231 -9.031 1.00 79.94 247 VAL A N 1
ATOM 1883 C CA . VAL A 1 247 ? 8.380 12.785 -8.354 1.00 79.94 247 VAL A CA 1
ATOM 1884 C C . VAL A 1 247 ? 7.096 13.317 -8.999 1.00 79.94 247 VAL A C 1
ATOM 1886 O O . VAL A 1 247 ? 6.071 12.650 -9.015 1.00 79.94 247 VAL A O 1
ATOM 1889 N N . ILE A 1 248 ? 7.128 14.525 -9.565 1.00 79.94 248 ILE A N 1
ATOM 1890 C CA . ILE A 1 248 ? 5.929 15.123 -10.172 1.00 79.94 248 ILE A CA 1
ATOM 1891 C C . ILE A 1 248 ? 5.627 14.495 -11.539 1.00 79.94 248 ILE A C 1
ATOM 1893 O O . ILE A 1 248 ? 4.465 14.278 -11.879 1.00 79.94 248 ILE A O 1
ATOM 1897 N N . ALA A 1 249 ? 6.658 14.230 -12.345 1.00 84.56 249 ALA A N 1
ATOM 1898 C CA . ALA A 1 249 ? 6.488 13.789 -13.729 1.00 84.56 249 ALA A CA 1
ATOM 1899 C C . ALA A 1 249 ? 6.316 12.268 -13.870 1.00 84.56 249 ALA A C 1
ATOM 1901 O O . ALA A 1 249 ? 5.841 11.802 -14.908 1.00 84.56 249 ALA A O 1
ATOM 1902 N N . SER A 1 250 ? 6.689 11.500 -12.846 1.00 85.06 250 SER A N 1
ATOM 1903 C CA . SER A 1 250 ? 6.516 10.046 -12.791 1.00 85.06 250 SER A CA 1
ATOM 1904 C C . SER A 1 250 ? 5.042 9.639 -12.833 1.00 85.06 250 SER A C 1
ATOM 1906 O O . SER A 1 250 ? 4.658 8.732 -13.574 1.00 85.06 250 SER A O 1
ATOM 1908 N N . GLY A 1 251 ? 4.199 10.380 -12.111 1.00 86.88 251 GLY A N 1
ATOM 1909 C CA . GLY A 1 251 ? 2.757 10.189 -12.075 1.00 86.88 251 GLY A CA 1
ATOM 1910 C C . GLY A 1 251 ? 2.322 8.864 -11.438 1.00 86.88 251 GLY A C 1
ATOM 1911 O O . GLY A 1 251 ? 3.096 8.149 -10.804 1.00 86.88 251 GLY A O 1
ATOM 1912 N N . ARG A 1 252 ? 1.030 8.556 -11.610 1.00 87.88 252 ARG A N 1
ATOM 1913 C CA . ARG A 1 252 ? 0.324 7.443 -10.941 1.00 87.88 252 ARG A CA 1
ATOM 1914 C C . ARG A 1 252 ? -0.378 6.488 -11.905 1.00 87.88 252 ARG A C 1
ATOM 1916 O O . ARG A 1 252 ? -1.279 5.745 -11.527 1.00 87.88 252 ARG A O 1
ATOM 1923 N N . VAL A 1 253 ? -0.030 6.574 -13.185 1.00 89.00 253 VAL A N 1
ATOM 1924 C CA . VAL A 1 253 ? -0.642 5.753 -14.230 1.00 89.00 253 VAL A CA 1
ATOM 1925 C C . VAL A 1 253 ? 0.059 4.402 -14.259 1.00 89.00 253 VAL A C 1
ATOM 1927 O O . VAL A 1 253 ? 1.278 4.346 -14.401 1.00 89.00 253 VAL A O 1
ATOM 1930 N N . LEU A 1 254 ? -0.726 3.335 -14.148 1.00 89.12 254 LEU A N 1
ATOM 1931 C CA . LEU A 1 254 ? -0.305 1.949 -14.307 1.00 89.12 254 LEU A CA 1
ATOM 1932 C C . LEU A 1 254 ? -1.249 1.288 -15.312 1.00 89.12 254 LEU A C 1
ATOM 1934 O O . LEU A 1 254 ? -2.457 1.209 -15.076 1.00 89.12 254 LEU A O 1
ATOM 1938 N N . ASP A 1 255 ? -0.699 0.815 -16.429 1.00 88.62 255 ASP A N 1
ATOM 1939 C CA . ASP A 1 255 ? -1.455 0.236 -17.545 1.00 88.62 255 ASP A CA 1
ATOM 1940 C C . ASP A 1 255 ? -2.581 1.175 -18.027 1.00 88.62 255 ASP A C 1
ATOM 1942 O O . ASP A 1 255 ? -3.758 0.809 -18.084 1.00 88.62 255 ASP A O 1
ATOM 1946 N N . ARG A 1 256 ? -2.203 2.422 -18.358 1.00 86.69 256 ARG A N 1
ATOM 1947 C CA . ARG A 1 256 ? -3.060 3.479 -18.944 1.00 86.69 256 ARG A CA 1
ATOM 1948 C C . ARG A 1 256 ? -4.211 3.991 -18.077 1.00 86.69 256 ARG A C 1
ATOM 1950 O O . ARG A 1 256 ? -5.026 4.785 -18.548 1.00 86.69 256 ARG A O 1
ATOM 1957 N N . ARG A 1 257 ? -4.285 3.585 -16.811 1.00 88.31 257 ARG A N 1
ATOM 1958 C CA . ARG A 1 257 ? -5.264 4.116 -15.858 1.00 88.31 257 ARG A CA 1
ATOM 1959 C C . ARG A 1 257 ? -4.648 4.374 -14.493 1.00 88.31 257 ARG A C 1
ATOM 1961 O O . ARG A 1 257 ? -3.578 3.862 -14.174 1.00 88.31 257 ARG A O 1
ATOM 1968 N N . THR A 1 258 ? -5.331 5.179 -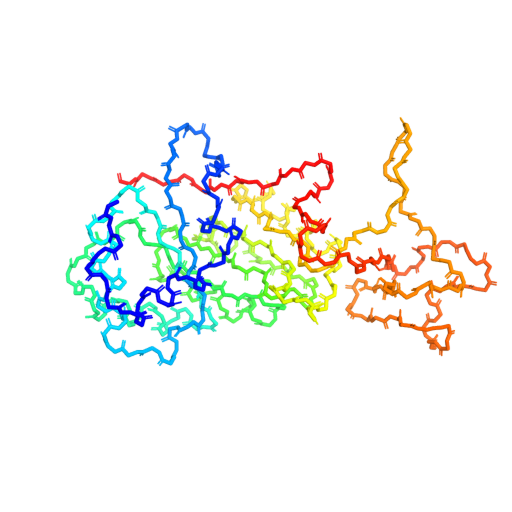13.693 1.00 89.12 258 THR A N 1
ATOM 1969 C CA . THR A 1 258 ? -5.043 5.284 -12.264 1.00 89.12 258 THR A CA 1
ATOM 1970 C C . THR A 1 258 ? -5.776 4.176 -11.516 1.00 89.12 258 THR A C 1
ATOM 1972 O O . THR A 1 258 ? -6.820 3.688 -11.963 1.00 89.12 258 THR A O 1
ATOM 1975 N N . TRP A 1 259 ? -5.196 3.757 -10.397 1.00 89.19 259 TRP A N 1
ATOM 1976 C CA . TRP A 1 259 ? -5.772 2.766 -9.499 1.00 89.19 259 TRP A CA 1
ATOM 1977 C C . TRP A 1 259 ? -5.988 3.449 -8.153 1.00 89.19 259 TRP A C 1
ATOM 1979 O O . TRP A 1 259 ? -5.033 3.693 -7.418 1.00 89.19 259 TRP A O 1
ATOM 1989 N N . ASP A 1 260 ? -7.237 3.843 -7.907 1.00 87.00 260 ASP A N 1
ATOM 1990 C CA . ASP A 1 260 ? -7.650 4.736 -6.817 1.00 87.00 260 ASP A CA 1
ATOM 1991 C C . ASP A 1 260 ? -8.749 4.092 -5.953 1.00 87.00 260 ASP A C 1
ATOM 1993 O O . ASP A 1 260 ? -9.679 4.773 -5.513 1.00 87.00 260 ASP A O 1
ATOM 1997 N N . GLU A 1 261 ? -8.706 2.771 -5.792 1.00 87.06 261 GLU A N 1
ATOM 1998 C CA . GLU A 1 261 ? -9.698 2.033 -5.008 1.00 87.06 261 GLU A CA 1
ATOM 1999 C C . GLU A 1 261 ? -9.445 2.240 -3.509 1.00 87.06 261 GLU A C 1
ATOM 2001 O O . GLU A 1 261 ? -8.301 2.377 -3.072 1.00 87.06 261 GLU A O 1
ATOM 2006 N N . ALA A 1 262 ? -10.518 2.224 -2.721 1.00 83.38 262 ALA A N 1
ATOM 2007 C CA . ALA A 1 262 ? -10.470 2.053 -1.273 1.00 83.38 262 ALA A CA 1
ATOM 2008 C C . ALA A 1 262 ? -11.562 1.078 -0.842 1.00 83.38 262 ALA A C 1
ATOM 2010 O O . ALA A 1 262 ? -12.617 1.032 -1.493 1.00 83.38 262 ALA A O 1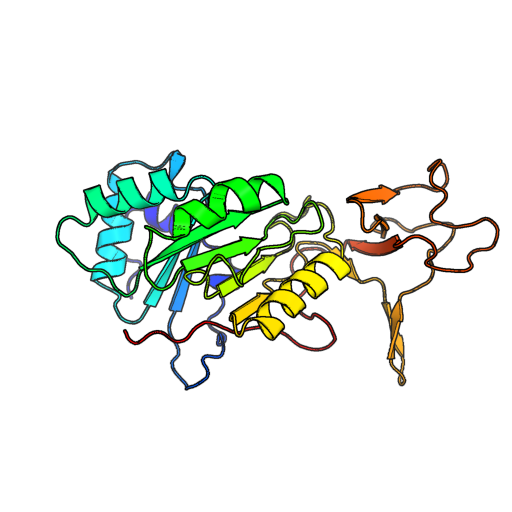
ATOM 2011 N N . PRO A 1 263 ? -11.339 0.346 0.263 1.00 79.94 263 PRO A N 1
ATOM 2012 C CA . PRO A 1 263 ? -12.352 -0.552 0.761 1.00 79.94 263 PRO A CA 1
ATOM 2013 C C . PRO A 1 263 ? -13.590 0.216 1.202 1.00 79.94 263 PRO A C 1
ATOM 2015 O O . PRO A 1 263 ? -13.562 1.405 1.518 1.00 79.94 263 PRO A O 1
ATOM 2018 N N . PHE A 1 264 ? -14.699 -0.504 1.217 1.00 68.00 264 PHE A N 1
ATOM 2019 C CA . PHE A 1 264 ? -15.920 -0.042 1.843 1.00 68.00 264 PHE A CA 1
ATOM 2020 C C . PHE A 1 264 ? -16.000 -0.651 3.240 1.00 68.00 264 PHE A C 1
ATOM 2022 O O . PHE A 1 264 ? -15.846 -1.862 3.397 1.00 68.00 264 PHE A O 1
ATOM 2029 N N . TRP A 1 265 ? -16.269 0.174 4.242 1.00 67.38 265 TRP A N 1
ATOM 2030 C CA . TRP A 1 265 ? -16.641 -0.284 5.572 1.00 67.38 265 TRP A CA 1
ATOM 2031 C C . TRP A 1 265 ? -17.761 0.612 6.092 1.00 67.38 265 TRP A C 1
ATOM 2033 O O . TRP A 1 265 ? -17.768 1.820 5.846 1.00 67.38 265 TRP A O 1
ATOM 2043 N N . ASP A 1 266 ? -18.737 0.005 6.763 1.00 48.25 266 ASP A N 1
ATOM 2044 C CA . ASP A 1 266 ? -19.822 0.748 7.396 1.00 48.25 266 ASP A CA 1
ATOM 2045 C C . ASP A 1 266 ? -19.227 1.557 8.563 1.00 48.25 266 ASP A C 1
ATOM 2047 O O . ASP A 1 266 ? -18.807 0.987 9.572 1.00 48.25 266 ASP A O 1
ATOM 2051 N N . THR A 1 267 ? -19.127 2.879 8.392 1.00 45.12 267 THR A N 1
ATOM 2052 C CA . THR A 1 267 ? -18.724 3.835 9.441 1.00 45.12 267 THR A CA 1
ATOM 2053 C C . THR A 1 267 ? -19.842 4.095 10.433 1.00 45.12 267 THR A C 1
ATOM 2055 O O . THR A 1 267 ? -20.972 4.363 9.954 1.00 45.12 267 THR A O 1
#